Protein AF-B3NNE2-F1 (afdb_monomer_lite)

Radius of gyration: 39.73 Å; chains: 1; bounding box: 98×57×122 Å

Organism: Drosophila erecta (NCBI:txid7220)

Sequence (190 aa):
MDWLWEKTLDFWCSFFGDHEHNGSAKDSAPSLTTSPIPQPIKSKSRVRFSRSTVRKLQLNELEQLGSTNAFFNFLLAQRIRQVGLLGLNYLDVLRSHRLISGKRIWDSMDESERSPYLKLAESIRQRDMEAFQDKRKLDEIGYQMYTCQKRAQIAEHSERTALRDWETQLRRDLKSKSLGERSPKPSKIS

Structure (mmCIF, N/CA/C/O backbone):
data_AF-B3NNE2-F1
#
_entry.id   AF-B3NNE2-F1
#
loop_
_atom_site.group_PDB
_atom_site.id
_atom_site.type_symbol
_atom_site.label_atom_id
_atom_site.label_alt_id
_atom_site.label_comp_id
_atom_site.label_asym_id
_atom_site.label_entity_id
_atom_site.label_seq_id
_atom_site.pdbx_PDB_ins_code
_atom_site.Cartn_x
_atom_site.Cartn_y
_atom_site.Cartn_z
_atom_site.occupancy
_atom_site.B_iso_or_equiv
_atom_site.auth_seq_id
_atom_site.auth_comp_id
_atom_site.auth_asym_id
_atom_site.auth_atom_id
_atom_site.pdbx_PDB_model_num
ATOM 1 N N . MET A 1 1 ? 21.417 -3.513 -15.752 1.00 49.50 1 MET A N 1
ATOM 2 C CA . MET A 1 1 ? 21.054 -3.298 -14.330 1.00 49.50 1 MET A CA 1
ATOM 3 C C . MET A 1 1 ? 20.044 -4.379 -13.915 1.00 49.50 1 MET A C 1
ATOM 5 O O . MET A 1 1 ? 19.040 -4.083 -13.286 1.00 49.50 1 MET A O 1
ATOM 9 N N . ASP A 1 2 ? 20.314 -5.652 -14.251 1.00 55.34 2 ASP A N 1
ATOM 10 C CA . ASP A 1 2 ? 19.255 -6.681 -14.361 1.00 55.34 2 ASP A CA 1
ATOM 11 C C . ASP A 1 2 ? 19.550 -7.973 -13.577 1.00 55.34 2 ASP A C 1
ATOM 13 O O . ASP A 1 2 ? 18.648 -8.743 -13.264 1.00 55.34 2 ASP A O 1
ATOM 17 N N . TRP A 1 3 ? 20.802 -8.173 -13.156 1.00 52.28 3 TRP A N 1
ATOM 18 C CA . TRP A 1 3 ? 21.249 -9.406 -12.498 1.00 52.28 3 TRP A CA 1
ATOM 19 C C . TRP A 1 3 ? 20.632 -9.628 -11.107 1.00 52.28 3 TRP A C 1
ATOM 21 O O . TRP A 1 3 ? 20.330 -10.755 -10.719 1.00 52.28 3 TRP A O 1
ATOM 31 N N . LEU A 1 4 ? 20.402 -8.546 -10.355 1.00 55.16 4 LEU A N 1
ATOM 32 C CA . LEU A 1 4 ? 19.823 -8.625 -9.011 1.00 55.16 4 LEU A CA 1
ATOM 33 C C . LEU A 1 4 ? 18.330 -8.985 -9.055 1.00 55.16 4 LEU A C 1
ATOM 35 O O . LEU A 1 4 ? 17.829 -9.671 -8.166 1.00 55.16 4 LEU A O 1
ATOM 39 N N . TRP A 1 5 ? 17.626 -8.564 -10.108 1.00 57.16 5 TRP A N 1
ATOM 40 C CA . TRP A 1 5 ? 16.208 -8.862 -10.292 1.00 57.16 5 TRP A CA 1
ATOM 41 C C . TRP A 1 5 ? 15.984 -10.300 -10.761 1.00 57.16 5 TRP A C 1
ATOM 43 O O . TRP A 1 5 ? 15.112 -10.971 -10.211 1.00 57.16 5 TRP A O 1
ATOM 53 N N . GLU A 1 6 ? 16.810 -10.804 -11.684 1.00 51.47 6 GLU A N 1
ATOM 54 C CA . GLU A 1 6 ? 16.775 -12.214 -12.106 1.00 51.47 6 GLU A CA 1
ATOM 55 C C . GLU A 1 6 ? 17.039 -13.165 -10.935 1.00 51.47 6 GLU A C 1
ATOM 57 O O . GLU A 1 6 ? 16.271 -14.097 -10.715 1.00 51.47 6 GLU A O 1
ATOM 62 N N . LYS A 1 7 ? 18.052 -12.881 -10.105 1.00 57.59 7 LYS A N 1
ATOM 63 C CA . LYS A 1 7 ? 18.365 -13.713 -8.931 1.00 57.59 7 LYS A CA 1
ATOM 64 C C . LYS A 1 7 ? 17.264 -13.713 -7.878 1.00 57.59 7 LYS A C 1
ATOM 66 O O . LYS A 1 7 ? 17.032 -14.733 -7.233 1.00 57.59 7 LYS A O 1
ATOM 71 N N . THR A 1 8 ? 16.584 -12.582 -7.714 1.00 59.50 8 THR A N 1
ATOM 72 C CA . THR A 1 8 ? 15.471 -12.474 -6.768 1.00 59.50 8 THR A CA 1
ATOM 73 C C . THR A 1 8 ? 14.259 -13.265 -7.266 1.00 59.50 8 THR A C 1
ATOM 75 O O . THR A 1 8 ? 13.625 -13.962 -6.480 1.00 59.50 8 THR A O 1
ATOM 78 N N . LEU A 1 9 ? 13.962 -13.219 -8.569 1.00 60.06 9 LEU A N 1
ATOM 79 C CA . LEU A 1 9 ? 12.883 -14.001 -9.184 1.00 60.06 9 LEU A CA 1
ATOM 80 C C . LEU A 1 9 ? 13.158 -15.510 -9.150 1.00 60.06 9 LEU A C 1
ATOM 82 O O . LEU A 1 9 ? 12.278 -16.262 -8.736 1.00 60.06 9 LEU A O 1
ATOM 86 N N . ASP A 1 10 ? 14.378 -15.941 -9.485 1.00 49.12 10 ASP A N 1
ATOM 87 C CA . ASP A 1 10 ? 14.790 -17.352 -9.420 1.00 49.12 10 ASP A CA 1
ATOM 88 C C . ASP A 1 10 ? 14.638 -17.938 -8.009 1.00 49.12 10 ASP A C 1
ATOM 90 O O . ASP A 1 10 ? 14.196 -19.080 -7.840 1.00 49.12 10 ASP A O 1
ATOM 94 N N . PHE A 1 11 ? 14.957 -17.143 -6.980 1.00 60.47 11 PHE A N 1
ATOM 95 C CA . PHE A 1 11 ? 14.794 -17.541 -5.583 1.00 60.47 11 PHE A CA 1
ATOM 96 C C . PHE A 1 11 ? 13.319 -17.790 -5.226 1.00 60.47 11 PHE A C 1
ATOM 98 O O . PHE A 1 11 ? 12.988 -18.824 -4.646 1.00 60.47 11 PHE A O 1
ATOM 105 N N . TRP A 1 12 ? 12.414 -16.889 -5.621 1.00 54.62 12 TRP A N 1
ATOM 106 C CA . TRP A 1 12 ? 10.982 -17.035 -5.339 1.00 54.62 12 TRP A CA 1
ATOM 107 C C . TRP A 1 12 ? 10.318 -18.149 -6.157 1.00 54.62 12 TRP A C 1
ATOM 109 O O . TRP A 1 12 ? 9.435 -18.834 -5.643 1.00 54.62 12 TRP A O 1
ATOM 119 N N . CYS A 1 13 ? 10.755 -18.375 -7.398 1.00 56.03 13 CYS A N 1
ATOM 120 C CA . CYS A 1 13 ? 10.262 -19.479 -8.222 1.00 56.03 13 CYS A CA 1
ATOM 121 C C . CYS A 1 13 ? 10.685 -20.848 -7.671 1.00 56.03 13 CYS A C 1
ATOM 123 O O . CYS A 1 13 ? 9.872 -21.768 -7.662 1.00 56.03 13 CYS A O 1
ATOM 125 N N . SER A 1 14 ? 11.909 -20.966 -7.146 1.00 53.69 14 SER A N 1
ATOM 126 C CA . SER A 1 14 ? 12.402 -22.212 -6.540 1.00 53.69 14 SER A CA 1
ATOM 127 C C . SER A 1 14 ? 11.724 -22.511 -5.198 1.00 53.69 14 SER A C 1
ATOM 129 O O . SER A 1 14 ? 11.396 -23.655 -4.911 1.00 53.69 14 SER A O 1
ATOM 131 N N . PHE A 1 15 ? 11.446 -21.483 -4.388 1.00 49.59 15 PHE A N 1
ATOM 132 C CA . PHE A 1 15 ? 10.825 -21.653 -3.068 1.00 49.59 15 PHE A CA 1
ATOM 133 C C . PHE A 1 15 ? 9.363 -22.142 -3.129 1.00 49.59 15 PHE A C 1
ATOM 135 O O . PHE A 1 15 ? 8.893 -22.794 -2.201 1.00 49.59 15 PHE A O 1
ATOM 142 N N . PHE A 1 16 ? 8.642 -21.850 -4.218 1.00 56.03 16 PHE A N 1
ATOM 143 C CA . PHE A 1 16 ? 7.234 -22.236 -4.397 1.00 56.03 16 PHE A CA 1
ATOM 144 C C . PHE A 1 16 ? 7.001 -23.318 -5.470 1.00 56.03 16 PHE A C 1
ATOM 146 O O . PHE A 1 16 ? 5.860 -23.735 -5.660 1.00 56.03 16 PHE A O 1
ATOM 153 N N . GLY A 1 17 ? 8.048 -23.764 -6.174 1.00 45.66 17 GLY A N 1
ATOM 154 C CA . GLY A 1 17 ? 7.948 -24.678 -7.319 1.00 45.66 17 GLY A CA 1
ATOM 155 C C . GLY A 1 17 ? 7.849 -26.173 -6.986 1.00 45.66 17 GLY A C 1
ATOM 156 O O . GLY A 1 17 ? 7.433 -26.943 -7.843 1.00 45.66 17 GLY A O 1
ATOM 157 N N . ASP A 1 18 ? 8.160 -26.594 -5.757 1.00 46.56 18 ASP A N 1
ATOM 158 C CA . ASP A 1 18 ? 8.325 -28.021 -5.412 1.00 46.56 18 ASP A CA 1
ATOM 159 C C . ASP A 1 18 ? 7.052 -28.738 -4.913 1.00 46.56 18 ASP A C 1
ATOM 161 O O . ASP A 1 18 ? 7.119 -29.796 -4.287 1.00 46.56 18 ASP A O 1
ATOM 165 N N . HIS A 1 19 ? 5.860 -28.218 -5.221 1.00 43.88 19 HIS A N 1
ATOM 166 C CA . HIS A 1 19 ? 4.595 -28.890 -4.893 1.00 43.88 19 HIS A CA 1
ATOM 167 C C . HIS A 1 19 ? 3.773 -29.293 -6.125 1.00 43.88 19 HIS A C 1
ATOM 169 O O . HIS A 1 19 ? 2.559 -29.106 -6.179 1.00 43.88 19 HIS A O 1
ATOM 175 N N . GLU A 1 20 ? 4.415 -29.938 -7.100 1.00 43.00 20 GLU A N 1
ATOM 176 C CA . GLU A 1 20 ? 3.702 -30.794 -8.055 1.00 43.00 20 GLU A CA 1
ATOM 177 C C . GLU A 1 20 ? 3.601 -32.225 -7.511 1.00 43.00 20 GLU A C 1
ATOM 179 O O . GLU A 1 20 ? 4.418 -33.101 -7.798 1.00 43.00 20 GLU A O 1
ATOM 184 N N . HIS A 1 21 ? 2.563 -32.482 -6.708 1.00 35.75 21 HIS A N 1
ATOM 185 C CA . HIS A 1 21 ? 2.176 -33.851 -6.386 1.00 35.75 21 HIS A CA 1
ATOM 186 C C . HIS A 1 21 ? 1.387 -34.438 -7.565 1.00 35.75 21 HIS A C 1
ATOM 188 O O . HIS A 1 21 ? 0.175 -34.268 -7.697 1.00 35.75 21 HIS A O 1
ATOM 194 N N . ASN A 1 22 ? 2.117 -35.130 -8.437 1.00 38.47 22 ASN A N 1
ATOM 195 C CA . ASN A 1 22 ? 1.576 -36.059 -9.419 1.00 38.47 22 ASN A CA 1
ATOM 196 C C . ASN A 1 22 ? 0.773 -37.174 -8.724 1.00 38.47 22 ASN A C 1
ATOM 198 O O . ASN A 1 22 ? 1.300 -37.881 -7.866 1.00 38.47 22 ASN A O 1
ATOM 202 N N . GLY A 1 23 ? -0.484 -37.355 -9.137 1.00 31.08 23 GLY A N 1
ATOM 203 C CA . GLY A 1 23 ? -1.397 -38.381 -8.628 1.00 31.08 23 GLY A CA 1
ATOM 204 C C . GLY A 1 23 ? -2.604 -38.577 -9.548 1.00 31.08 23 GLY A C 1
ATOM 205 O O . GLY A 1 23 ? -3.689 -38.076 -9.290 1.00 31.08 23 GLY A O 1
ATOM 206 N N . SER A 1 24 ? -2.353 -39.275 -10.653 1.00 35.06 24 SER A N 1
ATOM 207 C CA . SER A 1 24 ? -3.248 -39.656 -11.752 1.00 35.06 24 SER A CA 1
ATOM 208 C C . SER A 1 24 ? -4.615 -40.257 -11.361 1.00 35.06 24 SER A C 1
ATOM 210 O O . SER A 1 24 ? -4.729 -41.070 -10.451 1.00 35.06 24 SER A O 1
ATOM 212 N N . ALA A 1 25 ? -5.608 -39.909 -12.188 1.00 43.69 25 ALA A N 1
ATOM 213 C CA . ALA A 1 25 ? -6.977 -40.410 -12.354 1.00 43.69 25 ALA A CA 1
ATOM 214 C C . ALA A 1 25 ? -7.252 -41.908 -12.095 1.00 43.69 25 ALA A C 1
ATOM 216 O O . ALA A 1 25 ? -6.461 -42.761 -12.502 1.00 43.69 25 ALA A O 1
ATOM 217 N N . LYS A 1 26 ? -8.472 -42.209 -11.602 1.00 32.41 26 LYS A N 1
ATOM 218 C CA . LYS A 1 26 ? -9.431 -43.128 -12.259 1.00 32.41 26 LYS A CA 1
ATOM 219 C C . LYS A 1 26 ? -10.831 -43.119 -11.623 1.00 32.41 26 LYS A C 1
ATOM 221 O O . LYS A 1 26 ? -10.984 -43.034 -10.410 1.00 32.41 26 LYS A O 1
ATOM 226 N N . ASP A 1 27 ? -11.818 -43.211 -12.509 1.00 40.44 27 ASP A N 1
ATOM 227 C CA . ASP A 1 27 ? -13.266 -43.275 -12.313 1.00 40.44 27 ASP A CA 1
ATOM 228 C C . ASP A 1 27 ? -13.750 -44.311 -11.293 1.00 40.44 27 ASP A C 1
ATOM 230 O O . ASP A 1 27 ? -13.220 -45.420 -11.245 1.00 40.44 27 ASP A O 1
ATOM 234 N N . SER A 1 28 ? -14.837 -43.986 -10.577 1.00 37.00 28 SER A N 1
ATOM 235 C CA . SER A 1 28 ? -15.932 -44.906 -10.206 1.00 37.00 28 SER A CA 1
ATOM 236 C C . SER A 1 28 ? -17.052 -44.134 -9.497 1.00 37.00 28 SER A C 1
ATOM 238 O O . SER A 1 28 ? -16.976 -43.853 -8.303 1.00 37.00 28 SER A O 1
ATOM 240 N N . ALA A 1 29 ? -18.110 -43.792 -10.230 1.00 46.84 29 ALA A N 1
ATOM 241 C CA . ALA A 1 29 ? -19.399 -43.458 -9.628 1.00 46.84 29 ALA A CA 1
ATOM 242 C C . ALA A 1 29 ? -20.111 -44.748 -9.188 1.00 46.84 29 ALA A C 1
ATOM 244 O O . ALA A 1 29 ? -20.039 -45.752 -9.901 1.00 46.84 29 ALA A O 1
ATOM 245 N N . PRO A 1 30 ? -20.893 -44.703 -8.096 1.00 37.50 30 PRO A N 1
ATOM 246 C CA . PRO A 1 30 ? -22.179 -45.378 -8.158 1.00 37.50 30 PRO A CA 1
ATOM 247 C C . PRO A 1 30 ? -23.369 -44.513 -7.720 1.00 37.50 30 PRO A C 1
ATOM 249 O O . PRO A 1 30 ? -23.290 -43.610 -6.893 1.00 37.50 30 PRO A O 1
ATOM 252 N N . SER A 1 31 ? -24.470 -44.871 -8.374 1.00 31.11 31 SER A N 1
ATOM 253 C CA . SER A 1 31 ? -25.868 -44.453 -8.315 1.00 31.11 31 SER A CA 1
ATOM 254 C C . SER A 1 31 ? -26.458 -43.946 -6.988 1.00 31.11 31 SER A C 1
ATOM 256 O O . SER A 1 31 ? -26.323 -44.557 -5.934 1.00 31.11 31 SER A O 1
ATOM 258 N N . LEU A 1 32 ? -27.264 -42.892 -7.165 1.00 41.25 32 LEU A N 1
ATOM 259 C CA . LEU A 1 32 ? -28.480 -42.460 -6.459 1.00 41.25 32 LEU A CA 1
ATOM 260 C C . LEU A 1 32 ? -29.136 -43.461 -5.483 1.00 41.25 32 LEU A C 1
ATOM 262 O O . LEU A 1 32 ? -29.658 -44.492 -5.906 1.00 41.25 32 LEU A O 1
ATOM 266 N N . THR A 1 33 ? -29.286 -43.027 -4.224 1.00 31.67 33 THR A N 1
ATOM 267 C CA . THR A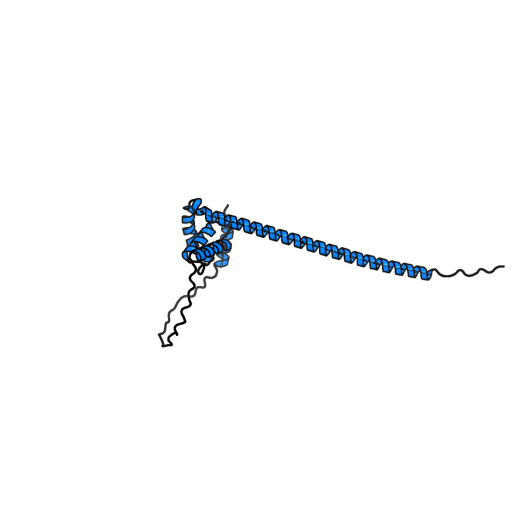 1 33 ? -30.335 -43.482 -3.289 1.00 31.67 33 THR A CA 1
ATOM 268 C C . THR A 1 33 ? -30.843 -42.313 -2.426 1.00 31.67 33 THR A C 1
ATOM 270 O O . THR A 1 33 ? -30.156 -41.816 -1.544 1.00 31.67 33 THR A O 1
ATOM 273 N N . THR A 1 34 ? -32.040 -41.850 -2.785 1.00 37.91 34 THR A N 1
ATOM 274 C CA . THR A 1 34 ? -33.203 -41.402 -1.989 1.00 37.91 34 THR A CA 1
ATOM 275 C C . THR A 1 34 ? -33.042 -40.694 -0.617 1.00 37.91 34 THR A C 1
ATOM 277 O O . THR A 1 34 ? -32.809 -41.346 0.392 1.00 37.91 34 THR A O 1
ATOM 280 N N . SER A 1 35 ? -33.440 -39.402 -0.602 1.00 39.59 35 SER A N 1
ATOM 281 C CA . SER A 1 35 ? -34.001 -38.556 0.496 1.00 39.59 35 SER A CA 1
ATOM 282 C C . SER A 1 35 ? -33.129 -38.177 1.716 1.00 39.59 35 SER A C 1
ATOM 284 O O . SER A 1 35 ? -32.281 -38.961 2.116 1.00 39.59 35 SER A O 1
ATOM 286 N N . PRO A 1 36 ? -33.344 -37.004 2.371 1.00 44.94 36 PRO A N 1
ATOM 287 C CA . PRO A 1 36 ? -34.570 -36.201 2.413 1.00 44.94 36 PRO A CA 1
ATOM 288 C C . PRO A 1 36 ? -34.468 -34.811 1.768 1.00 44.94 36 PRO A C 1
ATOM 290 O O . PRO A 1 36 ? -33.406 -34.204 1.654 1.00 44.94 36 PRO A O 1
ATOM 293 N N . ILE A 1 37 ? -35.636 -34.304 1.373 1.00 48.94 37 ILE A N 1
ATOM 294 C CA . ILE A 1 37 ? -35.888 -32.940 0.899 1.00 48.94 37 ILE A CA 1
ATOM 295 C C . ILE A 1 37 ? -35.256 -31.927 1.874 1.00 48.94 37 ILE A C 1
ATOM 297 O O . ILE A 1 37 ? -35.640 -31.907 3.048 1.00 48.94 37 ILE A O 1
ATOM 301 N N . PRO A 1 38 ? -34.324 -31.065 1.422 1.00 45.91 38 PRO A N 1
ATOM 302 C CA . PRO A 1 38 ? -33.819 -29.978 2.244 1.00 45.91 38 PRO A CA 1
ATOM 303 C C . PRO A 1 38 ? -34.982 -29.042 2.564 1.00 45.91 38 PRO A C 1
ATOM 305 O O . PRO A 1 38 ? -35.621 -28.504 1.657 1.00 45.91 38 PRO A O 1
ATOM 308 N N . GLN A 1 39 ? -35.268 -28.843 3.851 1.00 50.62 39 GLN A N 1
ATOM 309 C CA . GLN A 1 39 ? -36.176 -27.781 4.275 1.00 50.62 39 GLN A CA 1
ATOM 310 C C . GLN A 1 39 ? -35.737 -26.455 3.632 1.00 50.62 39 GLN A C 1
ATOM 312 O O . GLN A 1 39 ? -34.529 -26.222 3.513 1.00 50.62 39 GLN A O 1
ATOM 317 N N . PRO A 1 40 ? -36.667 -25.569 3.227 1.00 46.88 40 PRO A N 1
ATOM 318 C CA . PRO A 1 40 ? -36.305 -24.263 2.705 1.00 46.88 40 PRO A CA 1
ATOM 319 C C . PRO A 1 40 ? -35.597 -23.489 3.816 1.00 46.88 40 PRO A C 1
ATOM 321 O O . PRO A 1 40 ? -36.219 -22.925 4.716 1.00 46.88 40 PRO A O 1
ATOM 324 N N . ILE A 1 41 ? -34.266 -23.492 3.771 1.00 53.16 41 ILE A N 1
ATOM 325 C CA . ILE A 1 41 ? -33.434 -22.627 4.593 1.00 53.16 41 ILE A CA 1
ATOM 326 C C . ILE A 1 41 ? -33.912 -21.215 4.269 1.00 53.16 41 ILE A C 1
ATOM 328 O O . ILE A 1 41 ? -33.757 -20.764 3.132 1.00 53.16 41 ILE A O 1
ATOM 332 N N . LYS A 1 42 ? -34.548 -20.559 5.252 1.00 54.44 42 LYS A N 1
ATOM 333 C CA . LYS A 1 42 ? -34.992 -19.159 5.193 1.00 54.44 42 LYS A CA 1
ATOM 334 C C . LYS A 1 42 ? -33.970 -18.374 4.385 1.00 54.44 42 LYS A C 1
ATOM 336 O O . LYS A 1 42 ? -32.794 -18.370 4.759 1.00 54.44 42 LYS A O 1
ATOM 341 N N . SER A 1 43 ? -34.394 -17.790 3.260 1.00 50.94 43 SER A N 1
ATOM 342 C CA . SER A 1 43 ? -33.476 -17.131 2.335 1.00 50.94 43 SER A CA 1
ATOM 343 C C . SER A 1 43 ? -32.612 -16.172 3.141 1.00 50.94 43 SER A C 1
ATOM 345 O O . SER A 1 43 ? -33.141 -15.234 3.745 1.00 50.94 43 SER A O 1
ATOM 347 N N . LYS A 1 44 ? -31.302 -16.430 3.217 1.00 60.75 44 LYS A N 1
ATOM 348 C CA . LYS A 1 44 ? -30.373 -15.488 3.835 1.00 60.75 44 LYS A CA 1
ATOM 349 C C . LYS A 1 44 ? -30.590 -14.173 3.101 1.00 60.75 44 LYS A C 1
ATOM 351 O O . LYS A 1 44 ? -30.331 -14.107 1.900 1.00 60.75 44 LYS A O 1
ATOM 356 N N . SER A 1 45 ? -31.139 -13.179 3.798 1.00 57.88 45 SER A N 1
ATOM 357 C CA . SER A 1 45 ? -31.272 -11.819 3.286 1.00 57.88 45 SER A CA 1
ATOM 358 C C . SER A 1 45 ? -29.883 -11.398 2.830 1.00 57.88 45 SER A C 1
ATOM 360 O O . SER A 1 45 ? -28.982 -11.176 3.643 1.00 57.88 45 SER A O 1
ATOM 362 N N . ARG A 1 46 ? -29.655 -11.434 1.516 1.00 66.00 46 ARG A N 1
ATOM 363 C CA . ARG A 1 46 ? -28.353 -11.112 0.952 1.00 66.00 46 ARG A CA 1
ATOM 364 C C . ARG A 1 46 ? -28.255 -9.601 0.987 1.00 66.00 46 ARG A C 1
ATOM 366 O O . ARG A 1 46 ? -28.753 -8.925 0.090 1.00 66.00 46 ARG A O 1
ATOM 373 N N . VAL A 1 47 ? -27.639 -9.091 2.049 1.00 70.88 47 VAL A N 1
ATOM 374 C CA . VAL A 1 47 ? -27.335 -7.670 2.197 1.00 70.88 47 VAL A CA 1
ATOM 375 C C . VAL A 1 47 ? -26.531 -7.244 0.973 1.00 70.88 47 VAL A C 1
ATOM 377 O O .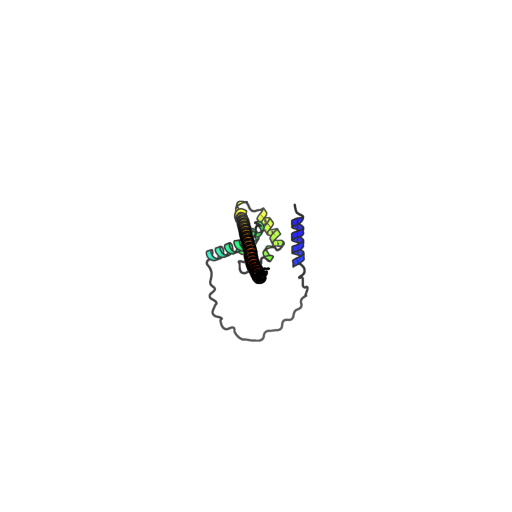 VAL A 1 47 ? -25.410 -7.701 0.744 1.00 70.88 47 VAL A O 1
ATOM 380 N N . ARG A 1 48 ? -27.146 -6.415 0.131 1.00 77.25 48 ARG A N 1
ATOM 381 C CA . ARG A 1 48 ? -26.527 -5.903 -1.086 1.00 77.25 48 ARG A CA 1
ATOM 382 C C . ARG A 1 48 ? -26.022 -4.504 -0.791 1.00 77.25 48 ARG A C 1
ATOM 384 O O . ARG A 1 48 ? -26.808 -3.573 -0.647 1.00 77.25 48 ARG A O 1
ATOM 391 N N . PHE A 1 49 ? -24.707 -4.361 -0.702 1.00 80.88 49 PHE A N 1
ATOM 392 C CA . PHE A 1 49 ? -24.097 -3.048 -0.556 1.00 80.88 49 PHE A CA 1
ATOM 393 C C . PHE A 1 49 ? -24.322 -2.199 -1.806 1.00 80.88 49 PHE A C 1
ATOM 395 O O . PHE A 1 49 ? -24.377 -2.703 -2.934 1.00 80.88 49 PHE A O 1
ATOM 402 N N . SER A 1 50 ? -24.433 -0.889 -1.596 1.00 85.56 50 SER A N 1
ATOM 403 C CA . SER A 1 50 ? -24.494 0.068 -2.694 1.00 85.56 50 SER A CA 1
ATOM 404 C C . SER A 1 50 ? -23.208 0.006 -3.532 1.00 85.56 50 SER A C 1
ATOM 406 O O . SER A 1 50 ? -22.129 -0.326 -3.030 1.00 85.56 50 SER A O 1
ATOM 408 N N . ARG A 1 51 ? -23.294 0.361 -4.820 1.00 82.31 51 ARG A N 1
ATOM 409 C CA . ARG A 1 51 ? -22.118 0.381 -5.710 1.00 82.31 51 ARG A CA 1
ATOM 410 C C . ARG A 1 51 ? -21.016 1.318 -5.204 1.00 82.31 51 ARG A C 1
ATOM 412 O O . ARG A 1 51 ? -19.842 1.011 -5.381 1.00 82.31 51 ARG A O 1
ATOM 419 N N . SER A 1 52 ? -21.377 2.438 -4.578 1.00 84.12 52 SER A N 1
ATOM 420 C CA . SER A 1 52 ? -20.410 3.379 -4.005 1.00 84.12 52 SER A CA 1
ATOM 421 C C . SER A 1 52 ? -19.705 2.786 -2.785 1.00 84.12 52 SER A C 1
ATOM 423 O O . SER A 1 52 ? -18.489 2.916 -2.679 1.00 84.12 52 SER A O 1
ATOM 425 N N . THR A 1 53 ? -20.423 2.066 -1.916 1.00 84.06 53 THR A N 1
ATOM 426 C CA . THR A 1 53 ? -19.827 1.334 -0.786 1.00 84.06 53 THR A CA 1
ATOM 427 C C . THR A 1 53 ? -18.842 0.273 -1.272 1.00 84.06 53 THR A C 1
ATOM 429 O O . THR A 1 53 ? -17.724 0.211 -0.774 1.00 84.06 53 THR A O 1
ATOM 432 N N . VAL A 1 54 ? -19.211 -0.514 -2.289 1.00 83.69 54 VAL A N 1
ATOM 433 C CA . VAL A 1 54 ? -18.314 -1.531 -2.866 1.00 83.69 54 VAL A CA 1
ATOM 434 C C . VAL A 1 54 ? -17.058 -0.890 -3.457 1.00 83.69 54 VAL A C 1
ATOM 436 O O . VAL A 1 54 ? -15.962 -1.382 -3.218 1.00 83.69 54 VAL A O 1
ATOM 439 N N . ARG A 1 55 ? -17.188 0.235 -4.172 1.00 81.94 55 ARG A N 1
ATOM 440 C CA . ARG A 1 55 ? -16.027 0.967 -4.706 1.00 81.94 55 ARG A CA 1
ATOM 441 C C . ARG A 1 55 ? -15.109 1.495 -3.607 1.00 81.94 55 ARG A C 1
ATOM 443 O O . ARG A 1 55 ? -13.900 1.375 -3.744 1.00 81.94 55 ARG A O 1
ATOM 450 N N . LYS A 1 56 ? -15.664 2.041 -2.520 1.00 84.81 56 LYS A N 1
ATOM 451 C CA . LYS A 1 56 ? -14.867 2.481 -1.363 1.00 84.81 56 LYS A CA 1
ATOM 452 C C . LYS A 1 56 ? -14.097 1.318 -0.740 1.00 84.81 56 LYS A C 1
ATOM 454 O O . LYS A 1 56 ? -12.910 1.451 -0.491 1.00 84.81 56 LYS A O 1
ATOM 459 N N . LEU A 1 57 ? -14.748 0.167 -0.562 1.00 85.00 57 LEU A N 1
ATOM 460 C CA . LEU A 1 57 ? -14.085 -1.038 -0.054 1.00 85.00 57 LEU A CA 1
ATOM 461 C C . LEU A 1 57 ? -12.963 -1.509 -0.988 1.00 85.00 57 LEU A C 1
ATOM 463 O O . LEU A 1 57 ? -11.887 -1.850 -0.521 1.00 85.00 57 LEU A O 1
ATOM 467 N N . GLN A 1 58 ? -13.190 -1.480 -2.304 1.00 83.94 58 GLN A N 1
ATOM 468 C CA . GLN A 1 58 ? -12.168 -1.841 -3.290 1.00 83.94 58 GLN A CA 1
ATOM 469 C C . GLN A 1 58 ? -10.966 -0.894 -3.281 1.00 83.94 58 GLN A C 1
ATOM 471 O O . GLN A 1 58 ? -9.845 -1.357 -3.451 1.00 83.94 58 GLN A O 1
ATOM 476 N N . LEU A 1 59 ? -11.192 0.410 -3.098 1.00 85.00 59 LEU A N 1
ATOM 477 C CA . LEU A 1 59 ? -10.116 1.397 -2.989 1.00 85.00 59 LEU A CA 1
ATOM 478 C C . LEU A 1 59 ? -9.313 1.206 -1.702 1.00 85.00 59 LEU A C 1
ATOM 480 O O . LEU A 1 59 ? -8.092 1.148 -1.770 1.00 85.00 59 LEU A O 1
ATOM 484 N N . ASN A 1 60 ? -9.988 1.018 -0.566 1.00 86.00 60 ASN A N 1
ATOM 485 C CA . ASN A 1 60 ? -9.317 0.761 0.708 1.00 86.00 60 ASN A CA 1
ATOM 486 C C . ASN A 1 60 ? -8.455 -0.507 0.651 1.00 86.00 60 ASN A C 1
ATOM 488 O O . ASN A 1 60 ? -7.321 -0.500 1.116 1.00 86.00 60 ASN A O 1
ATOM 492 N N . GLU A 1 61 ? -8.967 -1.585 0.057 1.00 84.50 61 GLU A N 1
ATOM 493 C CA . GLU A 1 61 ? -8.194 -2.819 -0.130 1.00 84.50 61 GLU A CA 1
ATOM 494 C C . GLU A 1 61 ? -6.997 -2.615 -1.059 1.00 84.50 61 GLU A C 1
ATOM 496 O O . GLU A 1 61 ? -5.902 -3.099 -0.787 1.00 84.50 61 GLU A O 1
ATOM 501 N N . LEU A 1 62 ? -7.164 -1.841 -2.133 1.00 85.44 62 LEU A N 1
ATOM 502 C CA . LEU A 1 62 ? -6.059 -1.507 -3.026 1.00 85.44 62 LEU A CA 1
ATOM 503 C C . LEU A 1 62 ? -4.965 -0.690 -2.312 1.00 85.44 62 LEU A C 1
ATOM 505 O O . LEU A 1 62 ? -3.787 -0.875 -2.599 1.00 85.44 62 LEU A O 1
ATOM 509 N N . GLU A 1 63 ? -5.330 0.182 -1.370 1.00 86.31 63 GLU A N 1
ATOM 510 C CA . GLU A 1 63 ? -4.378 0.949 -0.553 1.00 86.31 63 GLU A CA 1
ATOM 511 C C . GLU A 1 63 ? -3.646 0.113 0.504 1.00 86.31 63 GLU A C 1
ATOM 513 O O . GLU A 1 63 ? -2.531 0.476 0.894 1.00 86.31 63 GLU A O 1
ATOM 518 N N . GLN A 1 64 ? -4.263 -0.975 0.972 1.00 85.25 64 GLN A N 1
ATOM 519 C CA . GLN A 1 64 ? -3.680 -1.894 1.954 1.00 85.25 64 GLN A CA 1
ATOM 520 C C . GLN A 1 64 ? -2.792 -2.957 1.304 1.00 85.25 64 GLN A C 1
ATOM 522 O O . GLN A 1 64 ? -1.713 -3.242 1.813 1.00 85.25 64 GLN A O 1
ATOM 527 N N . LEU A 1 65 ? -3.240 -3.534 0.188 1.00 85.69 65 LEU A N 1
ATOM 528 C CA . LEU A 1 65 ? -2.552 -4.614 -0.532 1.00 85.69 65 LEU A CA 1
ATOM 529 C C . LEU A 1 65 ? -1.629 -4.114 -1.645 1.00 85.69 65 LEU A C 1
ATOM 531 O O . LEU A 1 65 ? -0.923 -4.906 -2.273 1.00 85.69 65 LEU A O 1
ATOM 535 N N . GLY A 1 66 ? -1.689 -2.819 -1.949 1.00 85.69 66 GLY A N 1
ATOM 536 C CA . GLY A 1 66 ? -0.837 -2.195 -2.942 1.00 85.69 66 GLY A CA 1
ATOM 537 C C . GLY A 1 66 ? 0.641 -2.300 -2.576 1.00 85.69 66 GLY A C 1
ATOM 538 O O . GLY A 1 66 ? 1.029 -2.585 -1.446 1.00 85.69 66 GLY A O 1
ATOM 539 N N . SER A 1 67 ? 1.481 -2.019 -3.560 1.00 89.56 67 SER A N 1
ATOM 540 C CA . SER A 1 67 ? 2.929 -2.008 -3.418 1.00 89.56 67 SER A CA 1
ATOM 541 C C . SER A 1 67 ? 3.518 -0.693 -3.917 1.00 89.56 67 SER A C 1
ATOM 543 O O . SER A 1 67 ? 2.866 0.091 -4.611 1.00 89.56 67 SER A O 1
ATOM 545 N N . THR A 1 68 ? 4.804 -0.498 -3.651 1.00 90.69 68 THR A N 1
ATOM 546 C CA . THR A 1 68 ? 5.609 0.572 -4.255 1.00 90.69 68 THR A CA 1
ATOM 547 C C . THR A 1 68 ? 5.824 0.387 -5.765 1.00 90.69 68 THR A C 1
ATOM 549 O O . THR A 1 68 ? 6.366 1.270 -6.425 1.00 90.69 68 THR A O 1
ATOM 552 N N . ASN A 1 69 ? 5.381 -0.733 -6.349 1.00 92.69 69 ASN A N 1
ATOM 553 C CA . ASN A 1 69 ? 5.405 -0.976 -7.785 1.00 92.69 69 ASN A CA 1
ATOM 554 C C . ASN A 1 69 ? 4.047 -0.630 -8.425 1.00 92.69 69 ASN A C 1
ATOM 556 O O . ASN A 1 69 ? 3.036 -1.308 -8.224 1.00 92.69 69 ASN A O 1
ATOM 560 N N . ALA A 1 70 ? 4.039 0.406 -9.265 1.00 92.19 70 ALA A N 1
ATOM 561 C CA . ALA A 1 70 ? 2.833 0.878 -9.942 1.00 92.19 70 ALA A CA 1
ATOM 562 C C . ALA A 1 70 ? 2.243 -0.138 -10.937 1.00 92.19 70 ALA A C 1
ATOM 564 O O . ALA A 1 70 ? 1.021 -0.243 -11.048 1.00 92.19 70 ALA A O 1
ATOM 565 N N . PHE A 1 71 ? 3.080 -0.931 -11.613 1.00 92.31 71 PHE A N 1
ATOM 566 C CA . PHE A 1 71 ? 2.606 -1.978 -12.520 1.00 92.31 71 PHE A CA 1
ATOM 567 C C . PHE A 1 71 ? 1.873 -3.084 -11.753 1.00 92.31 71 PHE A C 1
ATOM 569 O O . PHE A 1 71 ? 0.802 -3.532 -12.165 1.00 92.31 71 PHE A O 1
ATOM 576 N N . PHE A 1 72 ? 2.395 -3.474 -10.589 1.00 91.62 72 PHE A N 1
ATOM 577 C CA . PHE A 1 72 ? 1.704 -4.416 -9.712 1.00 91.62 72 PHE A CA 1
ATOM 578 C C . PHE A 1 72 ? 0.348 -3.862 -9.250 1.00 91.62 72 PHE A C 1
ATOM 580 O O . PHE A 1 72 ? -0.662 -4.562 -9.323 1.00 91.62 72 PHE A O 1
ATOM 587 N N . ASN A 1 73 ? 0.293 -2.585 -8.860 1.00 93.06 73 ASN A N 1
ATOM 588 C CA . ASN A 1 73 ? -0.953 -1.927 -8.454 1.00 93.06 73 ASN A CA 1
ATOM 589 C C . ASN A 1 73 ? -2.001 -1.920 -9.576 1.00 93.06 73 ASN A C 1
ATOM 591 O O . ASN A 1 73 ? -3.194 -2.101 -9.318 1.00 93.06 73 ASN A O 1
ATOM 595 N N . PHE A 1 74 ? -1.567 -1.761 -10.828 1.00 93.31 74 PHE A N 1
ATOM 596 C CA . PHE A 1 74 ? -2.432 -1.902 -11.995 1.00 93.31 74 PHE A CA 1
ATOM 597 C C . PHE A 1 74 ? -3.001 -3.320 -12.131 1.00 93.31 74 PHE A C 1
ATOM 599 O O . PHE A 1 74 ? -4.221 -3.483 -12.247 1.00 93.31 74 PHE A O 1
ATOM 606 N N . LEU A 1 75 ? -2.149 -4.346 -12.059 1.00 91.81 75 LEU A N 1
ATOM 607 C CA . LEU A 1 75 ? -2.578 -5.745 -12.146 1.00 91.81 75 LEU A CA 1
ATOM 608 C C . LEU A 1 75 ? -3.550 -6.113 -11.021 1.00 91.81 75 LEU A C 1
ATOM 610 O O . LEU A 1 75 ? -4.570 -6.769 -11.258 1.00 91.81 75 LEU A O 1
ATOM 614 N N . LEU A 1 76 ? -3.262 -5.649 -9.806 1.00 90.50 76 LEU A N 1
ATOM 615 C CA . LEU A 1 76 ? -4.099 -5.843 -8.632 1.00 90.50 76 LEU A CA 1
ATOM 616 C C . LEU A 1 76 ? -5.476 -5.196 -8.828 1.00 90.50 76 LEU A C 1
ATOM 618 O O . LEU A 1 76 ? -6.505 -5.855 -8.659 1.00 90.50 76 LEU A O 1
ATOM 622 N N . ALA A 1 77 ? -5.519 -3.943 -9.286 1.00 90.44 77 ALA A N 1
ATOM 623 C CA . ALA A 1 77 ? -6.770 -3.252 -9.582 1.00 90.44 77 ALA A CA 1
ATOM 624 C C . ALA A 1 77 ? -7.577 -3.954 -10.685 1.00 90.44 77 ALA A C 1
ATOM 626 O O . ALA A 1 77 ? -8.801 -4.078 -10.584 1.00 90.44 77 ALA A O 1
ATOM 627 N N . GLN A 1 78 ? -6.913 -4.449 -11.732 1.00 88.75 78 GLN A N 1
ATOM 628 C CA . GLN A 1 78 ? -7.569 -5.203 -12.798 1.00 88.75 78 GLN A CA 1
ATOM 629 C C . GLN A 1 78 ? -8.152 -6.521 -12.272 1.00 88.75 78 GLN A C 1
ATOM 631 O O . GLN A 1 78 ? -9.277 -6.882 -12.627 1.00 88.75 78 GLN A O 1
ATOM 636 N N . ARG A 1 79 ? -7.440 -7.213 -11.374 1.00 86.69 79 ARG A N 1
ATOM 637 C CA . ARG A 1 79 ? -7.935 -8.435 -10.731 1.00 86.69 79 ARG A CA 1
ATOM 638 C C . ARG A 1 79 ? -9.157 -8.150 -9.862 1.00 86.69 79 ARG A C 1
ATOM 640 O O . ARG A 1 79 ? -10.170 -8.826 -10.032 1.00 86.69 79 ARG A O 1
ATOM 647 N N . ILE A 1 80 ? -9.111 -7.116 -9.023 1.00 86.81 80 ILE A N 1
ATOM 648 C CA . ILE A 1 80 ? -10.249 -6.694 -8.190 1.00 86.81 80 ILE A CA 1
ATOM 649 C C . ILE A 1 80 ? -11.480 -6.384 -9.057 1.00 86.81 80 ILE A C 1
ATOM 651 O O . ILE A 1 80 ? -12.597 -6.746 -8.690 1.00 86.81 80 ILE A O 1
ATOM 655 N N . ARG A 1 81 ? -11.301 -5.769 -10.235 1.00 84.44 81 ARG A N 1
ATOM 656 C CA . ARG A 1 81 ? -12.402 -5.517 -11.184 1.00 84.44 81 ARG A CA 1
ATOM 657 C C . ARG A 1 81 ? -12.983 -6.802 -11.789 1.00 84.44 81 ARG A C 1
ATOM 659 O O . ARG A 1 81 ? -14.184 -6.848 -12.028 1.00 84.44 81 ARG A O 1
ATOM 666 N N . GLN A 1 82 ? -12.157 -7.819 -12.038 1.00 84.81 82 GLN A N 1
ATOM 667 C CA . GLN A 1 82 ? -12.579 -9.078 -12.667 1.00 84.81 82 GLN A CA 1
ATOM 668 C C . GLN A 1 82 ? -13.276 -10.038 -11.698 1.00 84.81 82 GLN A C 1
ATOM 670 O O . GLN A 1 82 ? -14.306 -10.605 -12.046 1.00 84.81 82 GLN A O 1
ATOM 675 N N . VAL A 1 83 ? -12.703 -10.256 -10.510 1.00 83.12 83 VAL A N 1
ATOM 676 C CA . VAL A 1 83 ? -13.184 -11.279 -9.558 1.00 83.12 83 VAL A CA 1
ATOM 677 C C . VAL A 1 83 ? -13.815 -10.704 -8.292 1.00 83.12 83 VAL A C 1
ATOM 679 O O . VAL A 1 83 ? -14.444 -11.434 -7.530 1.00 83.12 83 VAL A O 1
ATOM 682 N N . GLY A 1 84 ? -13.702 -9.393 -8.070 1.00 79.50 84 GLY A N 1
ATOM 683 C CA . GLY A 1 84 ? -14.105 -8.771 -6.814 1.00 79.50 84 GLY A CA 1
ATOM 684 C C . GLY A 1 84 ? -13.141 -9.087 -5.666 1.00 79.50 84 GLY A C 1
ATOM 685 O O . GLY A 1 84 ?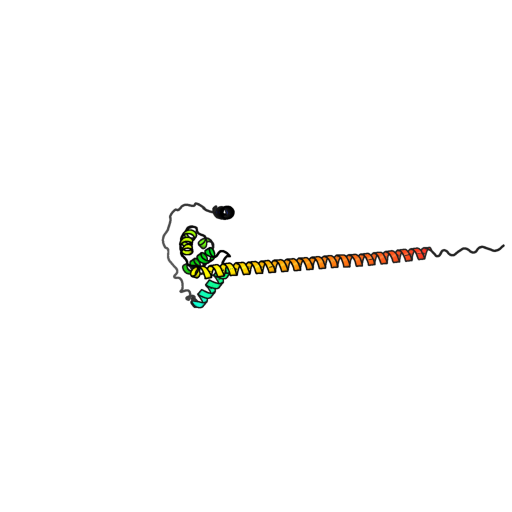 -12.103 -9.715 -5.851 1.00 79.50 84 GLY A O 1
ATOM 686 N N . LEU A 1 85 ? -13.497 -8.632 -4.463 1.00 76.50 85 LEU A N 1
ATOM 687 C CA . LEU A 1 85 ? -12.654 -8.778 -3.269 1.00 76.50 85 LEU A CA 1
ATOM 688 C C . LEU A 1 85 ? -12.674 -10.204 -2.696 1.00 76.50 85 LEU A C 1
ATOM 690 O O . LEU A 1 85 ? -11.638 -10.733 -2.324 1.00 76.50 85 LEU A O 1
ATOM 694 N N . LEU A 1 86 ? -13.838 -10.864 -2.691 1.00 73.81 86 LEU A N 1
ATOM 695 C CA . LEU A 1 86 ? -14.019 -12.203 -2.100 1.00 73.81 86 LEU A CA 1
ATOM 696 C C . LEU A 1 86 ? -13.303 -13.337 -2.860 1.00 73.81 86 LEU A C 1
ATOM 698 O O . LEU A 1 86 ? -13.216 -14.445 -2.345 1.00 73.81 86 LEU A O 1
ATOM 702 N N . GLY A 1 87 ? -12.822 -13.077 -4.078 1.00 70.12 87 GLY A N 1
ATOM 703 C CA . GLY A 1 87 ? -12.067 -14.029 -4.901 1.00 70.12 87 GLY A CA 1
ATOM 704 C C . GLY A 1 87 ? -10.634 -13.579 -5.178 1.00 70.12 87 GLY A C 1
ATOM 705 O O . GLY A 1 87 ? -10.003 -14.077 -6.113 1.00 70.12 87 GLY A O 1
ATOM 706 N N . LEU A 1 88 ? -10.141 -12.587 -4.432 1.00 77.75 88 LEU A N 1
ATOM 707 C CA . LEU A 1 88 ? -8.811 -12.039 -4.628 1.00 77.75 88 LEU A CA 1
ATOM 708 C C . LEU A 1 88 ? -7.767 -12.972 -4.005 1.00 77.75 88 LEU A C 1
ATOM 710 O O . LEU A 1 88 ? -7.625 -13.037 -2.790 1.00 77.75 88 LEU A O 1
ATOM 714 N N . ASN A 1 89 ? -7.015 -13.677 -4.847 1.00 81.62 89 ASN A N 1
ATOM 715 C CA . ASN A 1 89 ? -5.792 -14.357 -4.438 1.00 81.62 89 ASN A CA 1
ATOM 716 C C . ASN A 1 89 ? -4.590 -13.560 -4.955 1.00 81.62 89 ASN A C 1
ATOM 718 O O . ASN A 1 89 ? -4.487 -13.295 -6.155 1.00 81.62 89 ASN A O 1
ATOM 722 N N . TYR A 1 90 ? -3.687 -13.186 -4.052 1.00 75.50 90 TYR A N 1
ATOM 723 C CA . TYR A 1 90 ? -2.490 -12.413 -4.373 1.00 75.50 90 TYR A CA 1
ATOM 724 C C . TYR A 1 90 ? -1.586 -13.133 -5.386 1.00 75.50 90 TYR A C 1
ATOM 726 O O . TYR A 1 90 ? -1.121 -12.525 -6.349 1.00 75.50 90 TYR A O 1
ATOM 734 N N . LEU A 1 91 ? -1.417 -14.451 -5.248 1.00 81.06 91 LEU A N 1
ATOM 735 C CA . LEU A 1 91 ? -0.598 -15.250 -6.167 1.00 81.06 91 LEU A CA 1
ATOM 736 C C . LEU A 1 91 ? -1.191 -15.297 -7.579 1.00 81.06 91 LEU A C 1
ATOM 738 O O . LEU A 1 91 ? -0.458 -15.373 -8.564 1.00 81.06 91 LEU A O 1
ATOM 742 N N . ASP A 1 92 ? -2.515 -15.176 -7.704 1.00 78.75 92 ASP A N 1
ATOM 743 C CA . ASP A 1 92 ? -3.156 -15.118 -9.017 1.00 78.75 92 ASP A CA 1
ATOM 744 C C . ASP A 1 92 ? -2.790 -13.850 -9.789 1.00 78.75 92 ASP A C 1
ATOM 746 O O . ASP A 1 92 ? -2.812 -13.874 -11.019 1.00 78.75 92 ASP A O 1
ATOM 750 N N . VAL A 1 93 ? -2.454 -12.755 -9.096 1.00 80.56 93 VAL A N 1
ATOM 751 C CA . VAL A 1 93 ? -2.008 -11.497 -9.717 1.00 80.56 93 VAL A CA 1
ATOM 752 C C . VAL A 1 93 ? -0.637 -11.674 -10.375 1.00 80.56 93 VAL A C 1
ATOM 754 O O . VAL A 1 93 ? -0.375 -11.077 -11.417 1.00 80.56 93 VAL A O 1
ATOM 757 N N . LEU A 1 94 ? 0.203 -12.548 -9.813 1.00 80.19 94 LEU A N 1
ATOM 758 C CA . LEU A 1 94 ? 1.589 -12.770 -10.231 1.00 80.19 94 LEU A CA 1
ATOM 759 C C . LEU A 1 94 ? 1.766 -13.907 -11.250 1.00 80.19 94 LEU A C 1
ATOM 761 O O . LEU A 1 94 ? 2.891 -14.220 -11.635 1.00 80.19 94 LEU A O 1
ATOM 765 N N . ARG A 1 95 ? 0.683 -14.531 -11.730 1.00 82.94 95 ARG A N 1
ATOM 766 C CA . ARG A 1 95 ? 0.787 -15.589 -12.749 1.00 82.94 95 ARG A CA 1
ATOM 767 C C . ARG A 1 95 ? 1.378 -15.043 -14.056 1.00 82.94 95 ARG A C 1
ATOM 769 O O . ARG A 1 95 ? 0.894 -14.046 -14.593 1.00 82.94 95 ARG A O 1
ATOM 776 N N . SER A 1 96 ? 2.349 -15.760 -14.622 1.00 70.62 96 SER A N 1
ATOM 777 C CA . SER A 1 96 ? 3.142 -15.358 -15.801 1.00 70.62 96 SER A CA 1
ATOM 778 C C . SER A 1 96 ? 2.312 -14.860 -16.993 1.00 70.62 96 SER A C 1
ATOM 780 O O . SER A 1 96 ? 2.589 -13.790 -17.531 1.00 70.62 96 SER A O 1
ATOM 782 N N . HIS A 1 97 ? 1.241 -15.566 -17.371 1.00 79.06 97 HIS A N 1
ATOM 783 C CA . HIS A 1 97 ? 0.366 -15.145 -18.474 1.00 79.06 97 HIS A CA 1
ATOM 784 C C . HIS A 1 97 ? -0.270 -13.763 -18.240 1.00 79.06 97 HIS A C 1
ATOM 786 O O . HIS A 1 97 ? -0.406 -12.988 -19.186 1.00 79.06 97 HIS A O 1
ATOM 792 N N . ARG A 1 98 ? -0.618 -13.429 -16.988 1.00 80.88 98 ARG A N 1
ATOM 793 C CA . ARG A 1 98 ? -1.201 -12.129 -16.623 1.00 80.88 98 ARG A CA 1
ATOM 794 C C . ARG A 1 98 ? -0.167 -11.026 -16.600 1.00 80.88 98 ARG A C 1
ATOM 796 O O . ARG A 1 98 ? -0.485 -9.913 -17.002 1.00 80.88 98 ARG A O 1
ATOM 803 N N . LEU A 1 99 ? 1.052 -11.338 -16.168 1.00 85.81 99 LEU A N 1
ATOM 804 C CA . LEU A 1 99 ? 2.170 -10.404 -16.244 1.00 85.81 99 LEU A CA 1
ATOM 805 C C . LEU A 1 99 ? 2.429 -10.020 -17.701 1.00 85.81 99 LEU A C 1
ATOM 807 O O . LEU A 1 99 ? 2.508 -8.839 -18.014 1.00 85.81 99 LEU A O 1
ATOM 811 N N . ILE A 1 100 ? 2.468 -11.000 -18.608 1.00 84.38 100 ILE A N 1
ATOM 812 C CA . ILE A 1 100 ? 2.708 -10.760 -20.037 1.00 84.38 100 ILE A CA 1
ATOM 813 C C . ILE A 1 100 ? 1.556 -9.962 -20.663 1.00 84.38 100 ILE A C 1
ATOM 815 O O . ILE A 1 100 ? 1.795 -8.945 -21.315 1.00 84.38 100 ILE A O 1
ATOM 819 N N . SER A 1 101 ? 0.303 -10.389 -20.465 1.00 87.12 101 SER A N 1
ATOM 820 C CA . SER A 1 101 ? -0.852 -9.684 -21.039 1.00 87.12 101 SER A CA 1
ATOM 821 C C . SER A 1 101 ? -1.034 -8.294 -20.435 1.00 87.12 101 SER A C 1
ATOM 823 O O . SER A 1 101 ? -1.336 -7.340 -21.144 1.00 87.12 101 SER A O 1
ATOM 825 N N . GLY A 1 102 ? -0.837 -8.176 -19.123 1.00 88.75 102 GLY A N 1
ATOM 826 C CA . GLY A 1 102 ? -0.958 -6.924 -18.397 1.00 88.75 102 GLY A CA 1
ATOM 827 C C . GLY A 1 102 ? 0.149 -5.948 -18.763 1.00 88.75 102 GLY A C 1
ATOM 828 O O . GLY A 1 102 ? -0.137 -4.768 -18.909 1.00 88.75 102 GLY A O 1
ATOM 829 N N . LYS A 1 103 ? 1.376 -6.428 -19.000 1.00 90.88 103 LYS A N 1
ATOM 830 C CA . LYS A 1 103 ? 2.492 -5.589 -19.449 1.00 90.88 103 LYS A CA 1
ATOM 831 C C . LYS A 1 103 ? 2.197 -4.938 -20.796 1.00 90.88 103 LYS A C 1
ATOM 833 O O . LYS A 1 103 ? 2.374 -3.740 -20.926 1.00 90.88 103 LYS A O 1
ATOM 838 N N . ARG A 1 104 ? 1.640 -5.683 -21.759 1.00 91.38 104 ARG A N 1
ATOM 839 C CA . ARG A 1 104 ? 1.232 -5.107 -23.056 1.00 91.38 104 ARG A CA 1
ATOM 840 C C . ARG A 1 104 ? 0.228 -3.966 -22.898 1.00 91.38 104 ARG A C 1
ATOM 842 O O . ARG A 1 104 ? 0.365 -2.942 -23.553 1.00 91.38 104 ARG A O 1
ATOM 849 N N . ILE A 1 105 ? -0.764 -4.146 -22.024 1.00 92.06 105 ILE A N 1
ATOM 850 C CA . ILE A 1 105 ? -1.770 -3.114 -21.745 1.00 92.06 105 ILE A CA 1
ATOM 851 C C . ILE A 1 105 ? -1.109 -1.921 -21.052 1.00 92.06 105 ILE A C 1
ATOM 853 O O . ILE A 1 105 ? -1.287 -0.787 -21.478 1.00 92.06 105 ILE A O 1
ATOM 857 N N . TRP A 1 106 ? -0.313 -2.180 -20.018 1.00 92.88 106 TRP A N 1
ATOM 858 C CA . TRP A 1 106 ? 0.411 -1.154 -19.278 1.00 92.88 106 TRP A CA 1
ATOM 859 C C . TRP A 1 106 ? 1.310 -0.316 -20.185 1.00 92.88 106 TRP A C 1
ATOM 861 O O . TRP A 1 106 ? 1.274 0.906 -20.101 1.00 92.88 106 TRP A O 1
ATOM 871 N N . ASP A 1 107 ? 2.062 -0.948 -21.085 1.00 92.81 107 ASP A N 1
ATOM 872 C CA . ASP A 1 107 ? 2.969 -0.281 -22.022 1.00 92.81 107 ASP A CA 1
ATOM 873 C C . ASP A 1 107 ? 2.203 0.578 -23.044 1.00 92.81 107 ASP A C 1
ATOM 875 O O . ASP A 1 107 ? 2.710 1.616 -23.465 1.00 92.81 107 ASP A O 1
ATOM 879 N N . SER A 1 108 ? 0.961 0.204 -23.375 1.00 93.62 108 SER A N 1
ATOM 880 C CA . SER A 1 108 ? 0.073 0.994 -24.241 1.00 93.62 108 SER A CA 1
ATOM 881 C C . SER A 1 108 ? -0.658 2.148 -23.545 1.00 93.62 108 SER A C 1
ATOM 883 O O . SER A 1 108 ? -1.238 2.976 -24.236 1.00 93.62 108 SER A O 1
ATOM 885 N N . MET A 1 109 ? -0.659 2.197 -22.208 1.00 93.56 109 MET A N 1
ATOM 886 C CA . MET A 1 109 ? -1.343 3.250 -21.451 1.00 93.56 109 MET A CA 1
ATOM 887 C C . MET A 1 109 ? -0.599 4.582 -21.511 1.00 93.56 109 MET A C 1
ATOM 889 O O . MET A 1 109 ? 0.627 4.628 -21.382 1.00 93.56 109 MET A O 1
ATOM 893 N N . ASP A 1 110 ? -1.359 5.668 -21.584 1.00 94.38 110 ASP A N 1
ATOM 894 C CA . ASP A 1 110 ? -0.816 7.017 -21.448 1.00 94.38 110 ASP A CA 1
ATOM 895 C C . ASP A 1 110 ? -0.476 7.339 -19.984 1.00 94.38 110 ASP A C 1
ATOM 897 O O . ASP A 1 110 ? -0.969 6.723 -19.034 1.00 94.38 110 ASP A O 1
ATOM 901 N N . GLU A 1 111 ? 0.345 8.369 -19.775 1.00 91.38 111 GLU A N 1
ATOM 902 C CA . GLU A 1 111 ? 0.752 8.807 -18.433 1.00 91.38 111 GLU A CA 1
ATOM 903 C C . GLU A 1 111 ? -0.453 9.182 -17.551 1.00 91.38 111 GLU A C 1
ATOM 905 O O . GLU A 1 111 ? -0.461 8.932 -16.345 1.00 91.38 111 GLU A O 1
ATOM 910 N N . SER A 1 112 ? -1.519 9.720 -18.151 1.00 93.25 112 SER A N 1
ATOM 911 C CA . SER A 1 112 ? -2.770 10.038 -17.455 1.00 93.25 112 SER A CA 1
ATOM 912 C C . SER A 1 112 ? -3.465 8.787 -16.903 1.00 93.25 112 SER A C 1
ATOM 914 O O . SER A 1 112 ? -3.989 8.815 -15.788 1.00 93.25 112 SER A O 1
ATOM 916 N N . GLU A 1 113 ? -3.423 7.680 -17.643 1.00 92.56 113 GLU A N 1
ATOM 917 C CA . GLU A 1 113 ? -4.009 6.397 -17.256 1.00 92.56 113 GLU A CA 1
ATOM 918 C C . GLU A 1 113 ? -3.146 5.666 -16.224 1.00 92.56 113 GLU A C 1
ATOM 920 O O . GLU A 1 113 ? -3.677 4.992 -15.337 1.00 92.56 113 GLU A O 1
ATOM 925 N N . ARG A 1 114 ? -1.820 5.840 -16.293 1.00 92.88 114 ARG A N 1
ATOM 926 C CA . ARG A 1 114 ? -0.868 5.299 -15.310 1.00 92.88 114 ARG A CA 1
ATOM 927 C C . ARG A 1 114 ? -0.841 6.098 -14.007 1.00 92.88 114 ARG A C 1
ATOM 929 O O . ARG A 1 114 ? -0.582 5.527 -12.944 1.00 92.88 114 ARG A O 1
ATOM 936 N N . SER A 1 115 ? -1.154 7.394 -14.067 1.00 94.44 115 SER A N 1
ATOM 937 C CA . SER A 1 115 ? -1.070 8.342 -12.948 1.00 94.44 115 SER A CA 1
ATOM 938 C C . SER A 1 115 ? -1.705 7.848 -11.641 1.00 94.44 115 SER A C 1
ATOM 940 O O . SER A 1 115 ? -1.060 7.972 -10.598 1.00 94.44 115 SER A O 1
ATOM 942 N N . PRO A 1 116 ? -2.913 7.247 -11.624 1.00 92.62 116 PRO A N 1
ATOM 943 C CA . PRO A 1 116 ? -3.516 6.760 -10.384 1.00 92.62 116 PRO A CA 1
ATOM 944 C C . PRO A 1 116 ? -2.677 5.674 -9.699 1.00 92.62 116 PRO A C 1
ATOM 946 O O . PRO A 1 116 ? -2.564 5.656 -8.476 1.00 92.62 116 PRO A O 1
ATOM 949 N N . TYR A 1 117 ? -2.058 4.790 -10.482 1.00 94.31 117 TYR A N 1
ATOM 950 C CA . TYR A 1 117 ? -1.248 3.684 -9.973 1.00 94.31 117 TYR A CA 1
ATOM 951 C C . TYR A 1 117 ? 0.123 4.155 -9.489 1.00 94.31 117 TYR A C 1
ATOM 953 O O . TYR A 1 117 ? 0.627 3.648 -8.485 1.00 94.31 117 TYR A O 1
ATOM 961 N N . LEU A 1 118 ? 0.692 5.154 -10.170 1.00 93.75 118 LEU A N 1
ATOM 962 C CA . LEU A 1 118 ? 1.929 5.826 -9.768 1.00 93.75 118 LEU A CA 1
ATOM 963 C C . LEU A 1 118 ? 1.740 6.614 -8.468 1.00 93.75 118 LEU A C 1
ATOM 965 O O . LEU A 1 118 ? 2.531 6.463 -7.542 1.00 93.75 118 LEU A O 1
ATOM 969 N N . LYS A 1 119 ? 0.652 7.385 -8.352 1.00 95.00 119 LYS A N 1
ATOM 970 C CA . LYS A 1 119 ? 0.304 8.108 -7.118 1.00 95.00 119 LYS A CA 1
ATOM 971 C C . LYS A 1 119 ? 0.101 7.165 -5.939 1.00 95.00 119 LYS A C 1
ATOM 973 O O . LYS A 1 119 ? 0.540 7.470 -4.835 1.00 95.00 119 LYS A O 1
ATOM 978 N N . LEU A 1 120 ? -0.539 6.020 -6.173 1.00 93.12 120 LEU A N 1
ATOM 979 C CA . LEU A 1 120 ? -0.711 5.005 -5.141 1.00 93.12 120 LEU A CA 1
ATOM 980 C C . LEU A 1 120 ? 0.634 4.417 -4.695 1.00 93.12 120 LEU A C 1
ATOM 982 O O . LEU A 1 120 ? 0.889 4.326 -3.499 1.00 93.12 120 LEU A O 1
ATOM 986 N N . ALA A 1 121 ? 1.502 4.056 -5.641 1.00 94.19 121 ALA A N 1
ATOM 987 C CA . ALA A 1 121 ? 2.834 3.539 -5.334 1.00 94.19 121 ALA A CA 1
ATOM 988 C C . ALA A 1 121 ? 3.663 4.538 -4.510 1.00 94.19 121 ALA A C 1
ATOM 990 O O . ALA A 1 121 ? 4.308 4.159 -3.533 1.00 94.19 121 ALA A O 1
ATOM 991 N N . GLU A 1 122 ? 3.588 5.818 -4.870 1.00 94.00 122 GLU A N 1
ATOM 992 C CA . GLU A 1 122 ? 4.262 6.901 -4.161 1.00 94.00 122 GLU A CA 1
ATOM 993 C C . GLU A 1 122 ? 3.695 7.121 -2.753 1.00 94.00 122 GLU A C 1
ATOM 995 O O . GLU A 1 122 ? 4.445 7.243 -1.789 1.00 94.00 122 GLU A O 1
ATOM 1000 N N . SER A 1 123 ? 2.368 7.095 -2.612 1.00 93.50 123 SER A N 1
ATOM 1001 C CA . SER A 1 123 ? 1.692 7.165 -1.314 1.00 93.50 123 SER A CA 1
ATOM 1002 C C . SER A 1 123 ? 2.121 6.033 -0.378 1.00 93.50 123 SER A C 1
ATOM 1004 O O . SER A 1 123 ? 2.362 6.277 0.804 1.00 93.50 123 SER A O 1
ATOM 1006 N N . ILE A 1 124 ? 2.226 4.806 -0.893 1.00 91.19 124 ILE A N 1
ATOM 1007 C CA . ILE A 1 124 ? 2.659 3.642 -0.112 1.00 91.19 124 ILE A CA 1
ATOM 1008 C C . ILE A 1 124 ? 4.122 3.801 0.296 1.00 91.19 124 ILE A C 1
ATOM 1010 O O . ILE A 1 124 ? 4.447 3.630 1.465 1.00 91.19 124 ILE A O 1
ATOM 1014 N N . ARG A 1 125 ? 4.986 4.226 -0.632 1.00 89.81 125 ARG A N 1
ATOM 1015 C CA . ARG A 1 125 ? 6.399 4.511 -0.347 1.00 89.81 125 ARG A CA 1
ATOM 1016 C C . ARG A 1 125 ? 6.558 5.538 0.775 1.00 89.81 125 ARG A C 1
ATOM 1018 O O . ARG A 1 125 ? 7.355 5.329 1.686 1.00 89.81 125 ARG A O 1
ATOM 1025 N N . GLN A 1 126 ? 5.791 6.624 0.715 1.00 90.12 126 GLN A N 1
ATOM 1026 C CA . GLN A 1 126 ? 5.807 7.674 1.729 1.00 90.12 126 GLN A CA 1
ATOM 1027 C C . GLN A 1 126 ? 5.348 7.142 3.094 1.00 90.12 126 GLN A C 1
ATOM 1029 O O . GLN A 1 126 ? 6.029 7.350 4.096 1.00 90.12 126 GLN A O 1
ATOM 1034 N N . ARG A 1 127 ? 4.243 6.389 3.123 1.00 89.06 127 ARG A N 1
ATOM 1035 C CA . ARG A 1 127 ? 3.718 5.754 4.340 1.00 89.06 127 ARG A CA 1
ATOM 1036 C C . ARG A 1 127 ? 4.728 4.791 4.965 1.00 89.06 127 ARG A C 1
ATOM 1038 O O . ARG A 1 127 ? 4.924 4.809 6.178 1.00 89.06 127 ARG A O 1
ATOM 1045 N N . ASP A 1 128 ? 5.382 3.968 4.148 1.00 85.81 128 ASP A N 1
ATOM 1046 C CA . ASP A 1 128 ? 6.403 3.032 4.616 1.00 85.81 128 ASP A CA 1
ATOM 1047 C C . ASP A 1 128 ? 7.589 3.792 5.218 1.00 85.81 128 ASP A C 1
ATOM 1049 O O . ASP A 1 128 ? 8.043 3.461 6.314 1.00 85.81 128 ASP A O 1
ATOM 1053 N N . MET A 1 129 ? 8.056 4.856 4.554 1.00 83.12 129 MET A N 1
ATOM 1054 C CA . MET A 1 129 ? 9.122 5.715 5.075 1.00 83.12 129 MET A CA 1
ATOM 1055 C C . MET A 1 129 ? 8.761 6.358 6.418 1.00 83.12 129 MET A C 1
ATOM 1057 O O . MET A 1 129 ? 9.593 6.360 7.325 1.00 83.12 129 MET A O 1
ATOM 1061 N N . GLU A 1 130 ? 7.544 6.878 6.564 1.00 86.38 130 GLU A N 1
ATOM 1062 C CA . GLU A 1 130 ? 7.046 7.443 7.824 1.00 86.38 130 GLU A CA 1
ATOM 1063 C C . GLU A 1 130 ? 7.015 6.382 8.931 1.00 86.38 130 GLU A C 1
ATOM 1065 O O . GLU A 1 130 ? 7.568 6.594 10.012 1.00 86.38 130 GLU A O 1
ATOM 1070 N N . ALA A 1 131 ? 6.491 5.189 8.635 1.00 82.31 131 ALA A N 1
ATOM 1071 C CA . ALA A 1 131 ? 6.470 4.077 9.581 1.00 82.31 131 ALA A CA 1
ATOM 1072 C C . ALA A 1 131 ? 7.884 3.640 10.009 1.00 82.31 131 ALA A C 1
ATOM 1074 O O . ALA A 1 131 ? 8.108 3.304 11.175 1.00 82.31 131 ALA A O 1
ATOM 1075 N N . PHE A 1 132 ? 8.857 3.650 9.092 1.00 76.25 132 PHE A N 1
ATOM 1076 C CA . PHE A 1 132 ? 10.258 3.379 9.421 1.00 76.25 132 PHE A CA 1
ATOM 1077 C C . PHE A 1 132 ? 10.868 4.467 10.311 1.00 76.25 132 PHE A C 1
ATOM 1079 O O . PHE A 1 132 ? 11.583 4.143 11.262 1.00 76.25 132 PHE A O 1
ATOM 1086 N N . GLN A 1 133 ? 10.592 5.743 10.033 1.00 78.81 133 GLN A N 1
ATOM 1087 C CA . GLN A 1 133 ? 11.075 6.850 10.861 1.00 78.81 133 GLN A CA 1
ATOM 1088 C C . GLN A 1 133 ? 10.517 6.775 12.283 1.00 78.81 133 GLN A C 1
ATOM 1090 O O . GLN A 1 133 ? 11.269 6.956 13.241 1.00 78.81 133 GLN A O 1
ATOM 1095 N N . ASP A 1 134 ? 9.233 6.464 12.432 1.00 79.81 134 ASP A N 1
ATOM 1096 C CA . ASP A 1 134 ? 8.596 6.376 13.743 1.00 79.81 134 ASP A CA 1
ATOM 1097 C C . ASP A 1 134 ? 9.107 5.188 14.560 1.00 79.81 134 ASP A C 1
ATOM 1099 O O . ASP A 1 134 ? 9.410 5.348 15.743 1.00 79.81 134 ASP A O 1
ATOM 1103 N N . LYS A 1 135 ? 9.318 4.024 13.929 1.00 81.56 135 LYS A N 1
ATOM 1104 C CA . LYS A 1 135 ? 9.971 2.880 14.589 1.00 81.56 135 LYS A CA 1
ATOM 1105 C C . LYS A 1 135 ? 11.364 3.241 15.097 1.00 81.56 135 LYS A C 1
ATOM 1107 O O . LYS A 1 135 ? 11.680 2.982 16.252 1.00 81.56 135 LYS A O 1
ATOM 1112 N N . ARG A 1 136 ? 12.167 3.914 14.269 1.00 80.19 136 ARG A N 1
ATOM 1113 C CA . ARG A 1 136 ? 13.515 4.345 14.657 1.00 80.19 136 ARG A CA 1
ATOM 1114 C C . ARG A 1 136 ? 13.496 5.310 15.846 1.00 80.19 136 ARG A C 1
ATOM 1116 O O . ARG A 1 136 ? 14.336 5.188 16.732 1.00 80.19 136 ARG A O 1
ATOM 1123 N N . LYS A 1 137 ? 12.542 6.248 15.883 1.00 83.50 137 LYS A N 1
ATOM 1124 C CA . LYS A 1 137 ? 12.364 7.160 17.026 1.00 83.50 137 LYS A CA 1
ATOM 1125 C C . LYS A 1 137 ? 11.980 6.404 18.299 1.00 83.50 137 LYS A C 1
ATOM 1127 O O . LYS A 1 137 ? 12.504 6.712 19.364 1.00 83.50 137 LYS A O 1
ATOM 1132 N N . LEU A 1 138 ? 11.086 5.419 18.200 1.00 77.25 138 LEU A N 1
ATOM 1133 C CA . LEU A 1 138 ? 10.695 4.585 19.341 1.00 77.25 138 LEU A CA 1
ATOM 1134 C C . LEU A 1 138 ? 11.881 3.784 19.891 1.00 77.25 138 LEU A C 1
ATOM 1136 O O . LEU A 1 138 ? 12.079 3.756 21.106 1.00 77.25 138 LEU 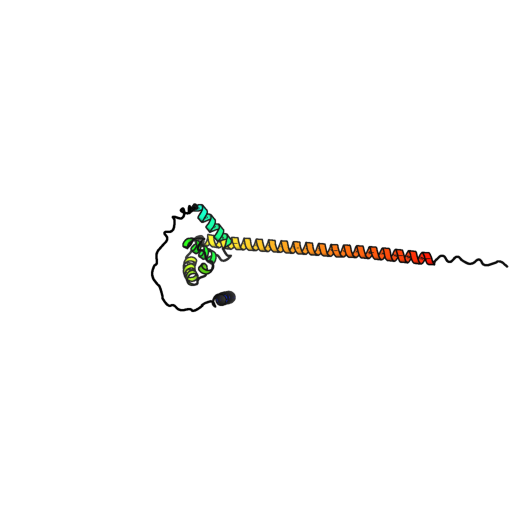A O 1
ATOM 1140 N N . ASP A 1 139 ? 12.703 3.208 19.014 1.00 85.69 139 ASP A N 1
ATOM 1141 C CA . ASP A 1 139 ? 13.915 2.484 19.409 1.00 85.69 139 ASP A CA 1
ATOM 1142 C C . ASP A 1 139 ? 14.927 3.406 20.107 1.00 85.69 139 ASP A C 1
ATOM 1144 O O . ASP A 1 139 ? 15.521 3.037 21.123 1.00 85.69 139 ASP A O 1
ATOM 1148 N N . GLU A 1 140 ? 15.096 4.633 19.607 1.00 88.69 140 GLU A N 1
ATOM 1149 C CA . GLU A 1 140 ? 15.976 5.634 20.216 1.00 88.69 140 GLU A CA 1
ATOM 1150 C C . GLU A 1 140 ? 15.499 6.047 21.615 1.00 88.69 140 GLU A C 1
ATOM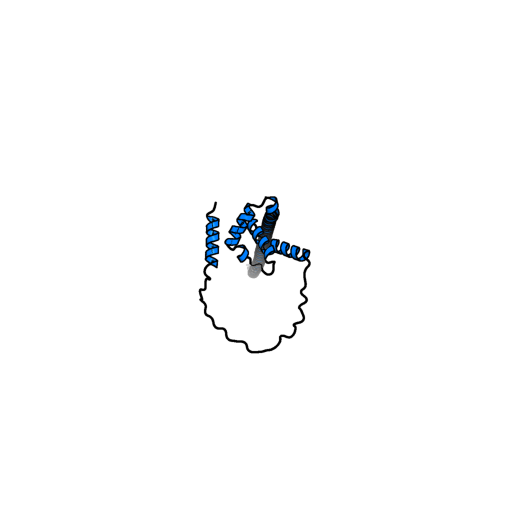 1152 O O . GLU A 1 140 ? 16.298 6.072 22.555 1.00 88.69 140 GLU A O 1
ATOM 1157 N N . ILE A 1 141 ? 14.197 6.302 21.785 1.00 86.88 141 ILE A N 1
ATOM 1158 C CA . ILE A 1 141 ? 13.602 6.595 23.098 1.00 86.88 141 ILE A CA 1
ATOM 1159 C C . ILE A 1 141 ? 13.813 5.413 24.052 1.00 86.88 141 ILE A C 1
ATOM 1161 O O . ILE A 1 141 ? 14.235 5.612 25.194 1.00 86.88 141 ILE A O 1
ATOM 1165 N N . GLY A 1 142 ? 13.586 4.182 23.582 1.00 89.69 142 GLY A N 1
ATOM 1166 C CA . GLY A 1 142 ? 13.822 2.967 24.363 1.00 89.69 142 GLY A CA 1
ATOM 1167 C C . GLY A 1 142 ? 15.277 2.840 24.824 1.00 89.69 142 GLY A C 1
ATOM 1168 O O . GLY A 1 142 ? 15.539 2.568 26.000 1.00 89.69 142 GLY A O 1
ATOM 1169 N N . TYR A 1 143 ? 16.233 3.117 23.933 1.00 88.00 143 TYR A N 1
ATOM 1170 C CA . TYR A 1 143 ? 17.655 3.120 24.272 1.00 88.00 143 TYR A CA 1
ATOM 1171 C C . TYR A 1 143 ? 17.994 4.194 25.314 1.00 88.00 143 TYR A C 1
ATOM 1173 O O . TYR A 1 143 ? 18.672 3.905 26.305 1.00 88.00 143 TYR A O 1
ATOM 1181 N N . GLN A 1 144 ? 17.486 5.420 25.152 1.00 85.19 144 GLN A N 1
ATOM 1182 C CA . GLN A 1 144 ? 17.713 6.488 26.128 1.00 85.19 144 GLN A CA 1
ATOM 1183 C C . GLN A 1 144 ? 17.150 6.129 27.507 1.00 85.19 144 GLN A C 1
ATOM 1185 O O . GLN A 1 144 ? 17.874 6.237 28.500 1.00 85.19 144 GLN A O 1
ATOM 1190 N N . MET A 1 145 ? 15.921 5.611 27.582 1.00 84.44 145 MET A N 1
ATOM 1191 C CA . MET A 1 145 ? 15.324 5.151 28.840 1.00 84.44 145 MET A CA 1
ATOM 1192 C C . MET A 1 145 ? 16.177 4.081 29.531 1.00 84.44 145 MET A C 1
ATOM 1194 O O . MET A 1 145 ? 16.460 4.201 30.726 1.00 84.44 145 MET A O 1
ATOM 1198 N N . TYR A 1 146 ? 16.649 3.080 28.782 1.00 85.06 146 TYR A N 1
ATOM 1199 C CA . TYR A 1 146 ? 17.539 2.046 29.311 1.00 85.06 146 TYR A CA 1
ATOM 1200 C C . TYR A 1 146 ? 18.838 2.640 29.875 1.00 85.06 146 TYR A C 1
ATOM 1202 O O . TYR A 1 146 ? 19.257 2.296 30.983 1.00 85.06 146 TYR A O 1
ATOM 1210 N N . THR A 1 147 ? 19.470 3.575 29.157 1.00 83.75 147 THR A N 1
ATOM 1211 C CA . THR A 1 147 ? 20.703 4.216 29.641 1.00 83.75 147 THR A CA 1
ATOM 1212 C C . THR A 1 147 ? 20.478 5.053 30.900 1.00 83.75 147 THR A C 1
ATOM 1214 O O . THR A 1 147 ? 21.308 5.004 31.811 1.00 83.75 147 THR A O 1
ATOM 1217 N N . CYS A 1 148 ? 19.354 5.767 30.998 1.00 84.50 148 CYS A N 1
ATOM 1218 C CA . CYS A 1 148 ? 18.970 6.513 32.196 1.00 84.50 148 CYS A CA 1
ATOM 1219 C C . CYS A 1 148 ? 18.753 5.578 33.391 1.00 84.50 148 CYS A C 1
ATOM 1221 O O . CYS A 1 148 ? 19.292 5.832 34.466 1.00 84.50 148 CYS A O 1
ATOM 1223 N N . GLN A 1 149 ? 18.046 4.462 33.195 1.00 82.81 149 GLN A N 1
ATOM 1224 C CA . GLN A 1 149 ? 17.822 3.466 34.243 1.00 82.81 149 GLN A CA 1
ATOM 1225 C C . GLN A 1 149 ? 19.136 2.838 34.720 1.00 82.81 149 GLN A C 1
ATOM 1227 O O . GLN A 1 149 ? 19.373 2.725 35.922 1.00 82.81 149 GLN A O 1
ATOM 1232 N N . LYS A 1 150 ? 20.032 2.490 33.790 1.00 86.19 150 LYS A N 1
ATOM 1233 C CA . LYS A 1 150 ? 21.357 1.956 34.120 1.00 86.19 150 LYS A CA 1
ATOM 1234 C C . LYS A 1 150 ? 22.191 2.963 34.919 1.00 86.19 150 LYS A C 1
ATOM 1236 O O . LYS A 1 150 ? 22.832 2.584 35.893 1.00 86.19 150 LYS A O 1
ATOM 1241 N N . ARG A 1 151 ? 22.167 4.248 34.545 1.00 81.56 151 ARG A N 1
ATOM 1242 C CA . ARG A 1 151 ? 22.853 5.318 35.293 1.00 81.56 151 ARG A CA 1
ATOM 1243 C C . ARG A 1 151 ? 22.269 5.509 36.692 1.00 81.56 151 ARG A C 1
ATOM 1245 O O . ARG A 1 151 ? 23.041 5.635 37.635 1.00 81.56 151 ARG A O 1
ATOM 1252 N N . ALA A 1 152 ? 20.945 5.474 36.835 1.00 82.69 152 ALA A N 1
ATOM 1253 C CA . ALA A 1 152 ? 20.282 5.564 38.135 1.00 82.69 152 ALA A CA 1
ATOM 1254 C C . ALA A 1 152 ? 20.666 4.394 39.057 1.00 82.69 152 ALA A C 1
ATOM 1256 O O . ALA A 1 152 ? 20.994 4.616 40.217 1.00 82.69 152 ALA A O 1
ATOM 1257 N N . GLN A 1 153 ? 20.728 3.166 38.530 1.00 82.81 153 GLN A N 1
ATOM 1258 C CA . GLN A 1 153 ? 21.184 1.996 39.292 1.00 82.81 153 GL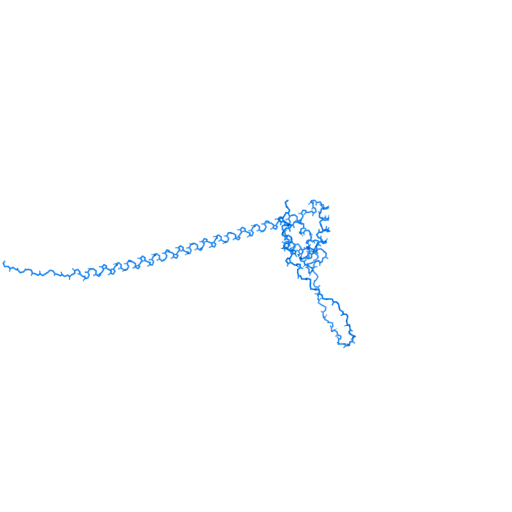N A CA 1
ATOM 1259 C C . GLN A 1 153 ? 22.654 2.103 39.718 1.00 82.81 153 GLN A C 1
ATOM 1261 O O . GLN A 1 153 ? 23.003 1.715 40.831 1.00 82.81 153 GLN A O 1
ATOM 1266 N N . ILE A 1 154 ? 23.524 2.640 38.854 1.00 82.56 154 ILE A N 1
ATOM 1267 C CA . ILE A 1 154 ? 24.933 2.889 39.197 1.00 82.56 154 ILE A CA 1
ATOM 1268 C C . ILE A 1 154 ? 25.036 3.937 40.313 1.00 82.56 154 ILE A C 1
ATOM 1270 O O . ILE A 1 154 ? 25.789 3.732 41.264 1.00 82.56 154 ILE A O 1
ATOM 1274 N N . ALA A 1 155 ? 24.264 5.025 40.226 1.00 82.00 155 ALA A N 1
ATOM 1275 C CA . ALA A 1 155 ? 24.225 6.062 41.253 1.00 82.00 155 ALA A CA 1
ATOM 1276 C C . ALA A 1 155 ? 23.735 5.500 42.598 1.00 82.00 155 ALA A C 1
ATOM 1278 O O . ALA A 1 155 ? 24.432 5.628 43.602 1.00 82.00 155 ALA A O 1
ATOM 1279 N N . GLU A 1 156 ? 22.621 4.766 42.604 1.00 80.75 156 GLU A N 1
ATOM 1280 C CA . GLU A 1 156 ? 22.074 4.135 43.810 1.00 80.75 156 GLU A CA 1
ATOM 1281 C C . GLU A 1 156 ? 23.056 3.130 44.436 1.00 80.75 156 GLU A C 1
ATOM 1283 O O . GLU A 1 156 ? 23.233 3.084 45.656 1.00 80.75 156 GLU A O 1
ATOM 1288 N N . HIS A 1 157 ? 23.743 2.334 43.611 1.00 78.69 157 HIS A N 1
ATOM 1289 C CA . HIS A 1 157 ? 24.778 1.429 44.098 1.00 78.69 157 HIS A CA 1
ATOM 1290 C C . HIS A 1 157 ? 25.949 2.205 44.716 1.00 78.69 157 HIS A C 1
ATOM 1292 O O . HIS A 1 157 ? 26.434 1.823 45.779 1.00 78.69 157 HIS A O 1
ATOM 1298 N N . SER A 1 158 ? 26.390 3.300 44.090 1.00 77.19 158 SER A N 1
ATOM 1299 C CA . SER A 1 158 ? 27.487 4.128 44.606 1.00 77.19 158 SER A CA 1
ATOM 1300 C C . SER A 1 158 ? 27.146 4.807 45.937 1.00 77.19 158 SER A C 1
ATOM 1302 O O . SER A 1 158 ? 27.973 4.795 46.848 1.00 77.19 158 SER A O 1
ATOM 1304 N N . GLU A 1 159 ? 25.916 5.301 46.103 1.00 76.38 159 GLU A N 1
ATOM 1305 C CA . GLU A 1 159 ? 25.440 5.899 47.355 1.00 76.38 159 GLU A CA 1
ATOM 1306 C C . GLU A 1 159 ? 25.365 4.859 48.476 1.00 76.38 159 GLU A C 1
ATOM 1308 O O . GLU A 1 159 ? 25.854 5.095 49.581 1.00 76.38 159 GLU A O 1
ATOM 1313 N N . ARG A 1 160 ? 24.833 3.664 48.187 1.00 74.44 160 ARG A N 1
ATOM 1314 C CA . ARG A 1 160 ? 24.792 2.555 49.155 1.00 74.44 160 ARG A CA 1
ATOM 1315 C C . ARG A 1 160 ? 26.190 2.094 49.570 1.00 74.44 160 ARG A C 1
ATOM 1317 O O . ARG A 1 160 ? 26.375 1.708 50.724 1.00 74.44 160 ARG A O 1
ATOM 1324 N N . THR A 1 161 ? 27.160 2.100 48.658 1.00 73.31 161 THR A N 1
ATOM 1325 C CA . THR A 1 161 ? 28.557 1.775 48.978 1.00 73.31 161 THR A CA 1
ATOM 1326 C C . THR A 1 161 ? 29.191 2.869 49.837 1.00 73.31 161 THR A C 1
ATOM 1328 O O . THR A 1 161 ? 29.730 2.552 50.894 1.00 73.31 161 THR A O 1
ATOM 1331 N N . ALA A 1 162 ? 29.035 4.145 49.470 1.00 73.62 162 ALA A N 1
ATOM 1332 C CA . ALA A 1 162 ? 29.563 5.273 50.241 1.00 73.62 162 ALA A CA 1
ATOM 1333 C C . ALA A 1 162 ? 29.017 5.314 51.681 1.00 73.62 162 ALA A C 1
ATOM 1335 O O . ALA A 1 162 ? 29.759 5.581 52.627 1.00 73.62 162 ALA A O 1
ATOM 1336 N N . LEU A 1 163 ? 27.734 4.989 51.863 1.00 72.00 163 LEU A N 1
ATOM 1337 C CA . LEU A 1 163 ? 27.084 4.952 53.175 1.00 72.00 163 LEU A CA 1
ATOM 1338 C C . LEU A 1 163 ? 27.623 3.804 54.048 1.00 72.00 163 LEU A C 1
ATOM 1340 O O . LEU A 1 163 ? 27.916 4.009 55.226 1.00 72.00 163 LEU A O 1
ATOM 1344 N N . ARG A 1 164 ? 27.852 2.617 53.464 1.00 70.44 164 ARG A N 1
ATOM 1345 C CA . ARG A 1 164 ? 28.509 1.501 54.170 1.00 70.44 164 ARG A CA 1
ATOM 1346 C C . ARG A 1 164 ? 29.955 1.813 54.531 1.00 70.44 164 ARG A C 1
ATOM 1348 O O . ARG A 1 164 ? 30.393 1.467 55.630 1.00 70.44 164 ARG A O 1
ATOM 1355 N N . ASP A 1 165 ? 30.698 2.450 53.636 1.00 72.94 165 ASP A N 1
ATOM 1356 C CA . ASP A 1 165 ? 32.094 2.805 53.882 1.00 72.94 165 ASP A CA 1
ATOM 1357 C C . ASP A 1 165 ? 32.206 3.834 55.014 1.00 72.94 165 ASP A C 1
ATOM 1359 O O . ASP A 1 165 ? 33.042 3.670 55.908 1.00 72.94 165 ASP A O 1
ATOM 1363 N N . TRP A 1 166 ? 31.297 4.816 55.055 1.00 73.12 166 TRP A N 1
ATOM 1364 C CA . TRP A 1 166 ? 31.167 5.769 56.159 1.00 73.12 166 TRP A CA 1
ATOM 1365 C C . TRP A 1 166 ? 30.838 5.087 57.495 1.00 73.12 166 TRP A C 1
ATOM 1367 O O . TRP A 1 166 ? 31.526 5.320 58.490 1.00 73.12 166 TRP A O 1
ATOM 1377 N N . GLU A 1 167 ? 29.846 4.192 57.536 1.00 71.12 167 GLU A N 1
ATOM 1378 C CA . GLU A 1 167 ? 29.519 3.432 58.753 1.00 71.12 167 GLU A CA 1
ATOM 1379 C C . GLU A 1 167 ? 30.698 2.576 59.237 1.00 71.12 167 GLU A C 1
ATOM 1381 O O . GLU A 1 167 ? 30.965 2.468 60.439 1.00 71.12 167 GLU A O 1
ATOM 1386 N N . THR A 1 168 ? 31.434 1.975 58.302 1.00 72.19 168 THR A N 1
ATOM 1387 C CA . THR A 1 168 ? 32.595 1.133 58.606 1.00 72.19 168 THR A CA 1
ATOM 1388 C C . THR A 1 168 ? 33.768 1.969 59.120 1.00 72.19 168 THR A C 1
ATOM 1390 O O . THR A 1 168 ? 34.492 1.524 60.015 1.00 72.19 168 THR A O 1
ATOM 1393 N N . GLN A 1 169 ? 33.952 3.181 58.592 1.00 73.81 169 GLN A N 1
ATOM 1394 C CA . GLN A 1 169 ? 34.938 4.148 59.073 1.00 73.81 169 GLN A CA 1
ATOM 1395 C C . GLN A 1 169 ? 34.589 4.633 60.487 1.00 73.81 169 GLN A C 1
ATOM 1397 O O . GLN A 1 169 ? 35.424 4.540 61.383 1.00 73.81 169 GLN A O 1
ATOM 1402 N N . LEU A 1 170 ? 33.333 5.020 60.729 1.00 71.69 170 LEU A N 1
ATOM 1403 C CA . LEU A 1 170 ? 32.861 5.470 62.039 1.00 71.69 170 LEU A CA 1
ATOM 1404 C C . LEU A 1 170 ? 33.057 4.393 63.121 1.00 71.69 170 LEU A C 1
ATOM 1406 O O . LEU A 1 170 ? 33.534 4.683 64.218 1.00 71.69 170 LEU A O 1
ATOM 1410 N N . ARG A 1 171 ? 32.753 3.125 62.808 1.00 68.88 171 ARG A N 1
ATOM 1411 C CA . ARG A 1 171 ? 32.990 1.991 63.723 1.00 68.88 171 ARG A CA 1
ATOM 1412 C C . ARG A 1 171 ? 34.476 1.765 64.015 1.00 68.88 171 ARG A C 1
ATOM 1414 O O . ARG A 1 171 ? 34.819 1.408 65.144 1.00 68.88 171 ARG A O 1
ATOM 1421 N N . ARG A 1 172 ? 35.360 1.963 63.029 1.00 69.19 172 ARG A N 1
ATOM 1422 C CA . ARG A 1 172 ? 36.820 1.881 63.220 1.00 69.19 172 ARG A CA 1
ATOM 1423 C C . ARG A 1 172 ? 37.330 3.011 64.118 1.00 69.19 172 ARG A C 1
ATOM 1425 O O . ARG A 1 172 ? 38.114 2.738 65.026 1.00 69.19 172 ARG A O 1
ATOM 1432 N N . ASP A 1 173 ? 36.812 4.222 63.943 1.00 69.25 173 ASP A N 1
ATOM 1433 C CA . ASP A 1 173 ? 37.203 5.402 64.724 1.00 69.25 173 ASP A CA 1
ATOM 1434 C C . ASP A 1 173 ? 36.663 5.375 66.171 1.00 69.25 173 ASP A C 1
ATOM 1436 O O . ASP A 1 173 ? 37.312 5.853 67.101 1.00 69.25 173 ASP A O 1
ATOM 1440 N N . LEU A 1 174 ? 35.502 4.756 66.407 1.00 64.44 174 LEU A N 1
ATOM 1441 C CA . LEU A 1 174 ? 34.989 4.482 67.760 1.00 64.44 174 LEU A CA 1
ATOM 1442 C C . LEU A 1 174 ? 35.837 3.436 68.502 1.00 64.44 174 LEU A C 1
ATOM 1444 O O . LEU A 1 174 ? 36.105 3.585 69.696 1.00 64.44 174 LEU A O 1
ATOM 1448 N N . LYS A 1 175 ? 36.299 2.396 67.799 1.00 63.12 175 LYS A N 1
ATOM 1449 C CA . LYS A 1 175 ? 37.130 1.328 68.376 1.00 63.12 175 LYS A CA 1
ATOM 1450 C C . LYS A 1 175 ? 38.551 1.799 68.709 1.00 63.12 175 LYS A C 1
ATOM 1452 O O . LYS A 1 175 ? 39.142 1.313 69.669 1.00 63.12 175 LYS A O 1
ATOM 1457 N N . SER A 1 176 ? 39.101 2.750 67.951 1.00 60.34 176 SER A N 1
ATOM 1458 C CA . SER A 1 176 ? 40.405 3.354 68.254 1.00 60.34 176 SER A CA 1
ATOM 1459 C C . SER A 1 176 ? 40.342 4.298 69.461 1.00 60.34 176 SER A C 1
ATOM 1461 O O . SER A 1 176 ? 41.269 4.301 70.269 1.00 60.34 176 SER A O 1
ATOM 1463 N N . LYS A 1 177 ? 39.226 5.017 69.660 1.00 58.97 177 LYS A N 1
ATOM 1464 C CA . LYS A 1 177 ? 39.005 5.843 70.861 1.00 58.97 177 LYS A CA 1
ATOM 1465 C C . LYS A 1 177 ? 38.842 5.021 72.144 1.00 58.97 177 LYS A C 1
ATOM 1467 O O . LYS A 1 177 ? 39.367 5.429 73.173 1.00 58.97 177 LYS A O 1
ATOM 1472 N N . SER A 1 178 ? 38.209 3.843 72.101 1.00 55.78 178 SER A N 1
ATOM 1473 C CA . SER A 1 178 ? 38.045 3.002 73.304 1.00 55.78 178 SER A CA 1
ATOM 1474 C C . SER A 1 178 ? 39.335 2.312 73.777 1.00 55.78 178 SER A C 1
ATOM 1476 O O . SER A 1 178 ? 39.369 1.768 74.875 1.00 55.78 178 SER A O 1
ATOM 1478 N N . LEU A 1 179 ? 40.388 2.290 72.953 1.00 55.28 179 LEU A N 1
ATOM 1479 C CA . LEU A 1 179 ? 41.701 1.722 73.295 1.00 55.28 179 LEU A CA 1
ATOM 1480 C C . LEU A 1 179 ? 42.707 2.782 73.787 1.00 55.28 179 LEU A C 1
ATOM 1482 O O . LEU A 1 179 ? 43.808 2.421 74.199 1.00 55.28 179 LEU A O 1
ATOM 1486 N N . GLY A 1 180 ? 42.336 4.069 73.756 1.00 54.25 180 GLY A N 1
ATOM 1487 C CA . GLY A 1 180 ? 43.202 5.201 74.106 1.00 54.25 180 GLY A CA 1
ATOM 1488 C C . GLY A 1 180 ? 43.204 5.617 75.582 1.00 54.25 180 GLY A C 1
ATOM 1489 O O . GLY A 1 180 ? 44.088 6.365 75.988 1.00 54.25 180 GLY A O 1
ATOM 1490 N N . GLU A 1 181 ? 42.282 5.126 76.415 1.00 49.62 181 GLU A N 1
ATOM 1491 C CA . GLU A 1 181 ? 42.250 5.447 77.851 1.00 49.62 181 GLU A CA 1
ATOM 1492 C C . GLU A 1 181 ? 42.987 4.383 78.683 1.00 49.62 181 GLU A C 1
ATOM 1494 O O . GLU A 1 181 ? 42.396 3.554 79.373 1.00 49.62 181 GLU A O 1
ATOM 1499 N N . ARG A 1 182 ? 44.324 4.399 78.636 1.00 50.38 182 ARG A N 1
ATOM 1500 C CA . ARG A 1 182 ? 45.148 3.888 79.744 1.00 50.38 182 ARG A CA 1
ATOM 1501 C C . ARG A 1 182 ? 45.754 5.083 80.469 1.00 50.38 182 ARG A C 1
ATOM 1503 O O . ARG A 1 182 ? 46.733 5.661 80.008 1.00 50.38 182 ARG A O 1
ATOM 1510 N N . SER A 1 183 ? 45.147 5.441 81.599 1.00 48.94 183 SER A N 1
ATOM 1511 C CA . SER A 1 183 ? 45.601 6.505 82.498 1.00 48.94 183 SER A CA 1
ATOM 1512 C C . SER A 1 183 ? 47.071 6.329 82.919 1.00 48.94 183 SER A C 1
ATOM 1514 O O . SER A 1 183 ? 47.506 5.197 83.168 1.00 48.94 183 SER A O 1
ATOM 1516 N N . PRO A 1 184 ? 47.845 7.423 83.047 1.00 50.03 184 PRO A N 1
ATOM 1517 C CA . PRO A 1 184 ? 49.232 7.365 83.494 1.00 50.03 184 PRO A CA 1
ATOM 1518 C C . PRO A 1 184 ? 49.313 6.988 84.983 1.00 50.03 184 PRO A C 1
ATOM 1520 O O . PRO A 1 184 ? 48.562 7.496 85.815 1.00 50.03 184 PRO A O 1
ATOM 1523 N N . LYS A 1 185 ? 50.230 6.071 85.322 1.00 48.94 185 LYS A N 1
ATOM 1524 C CA . LYS A 1 185 ? 50.525 5.673 86.710 1.00 48.94 185 LYS A CA 1
ATOM 1525 C C . LYS A 1 185 ? 51.180 6.835 87.480 1.00 48.94 185 LYS A C 1
ATOM 1527 O O . LYS A 1 185 ? 52.009 7.533 86.900 1.00 48.94 185 LYS A O 1
ATOM 1532 N N . PRO A 1 186 ? 50.890 7.002 88.784 1.00 50.38 186 PRO A N 1
ATOM 1533 C CA . PRO A 1 186 ? 51.469 8.069 89.592 1.00 50.38 186 PRO A CA 1
ATOM 1534 C C . PRO A 1 186 ? 52.914 7.731 89.988 1.00 50.38 186 PRO A C 1
ATOM 1536 O O . PRO A 1 186 ? 53.175 6.703 90.618 1.00 50.38 186 PRO A O 1
ATOM 1539 N N . SER A 1 187 ? 53.859 8.601 89.635 1.00 48.66 187 SER A N 1
ATOM 1540 C CA . SER A 1 187 ? 55.237 8.566 90.131 1.00 48.66 187 SER A CA 1
ATOM 1541 C C . SER A 1 187 ? 55.297 9.159 91.542 1.00 48.66 187 SER A C 1
ATOM 1543 O O . SER A 1 187 ? 54.897 10.302 91.760 1.00 48.66 187 SER A O 1
ATOM 1545 N N . LYS A 1 188 ? 55.774 8.358 92.500 1.00 48.78 188 LYS A N 1
ATOM 1546 C CA . LYS A 1 188 ? 56.000 8.751 93.896 1.00 48.78 188 LYS A CA 1
ATOM 1547 C C . LYS A 1 188 ? 57.204 9.689 94.029 1.00 48.78 188 LYS A C 1
ATOM 1549 O O . LYS A 1 188 ? 58.196 9.538 93.326 1.00 48.78 188 LYS A O 1
ATOM 1554 N N . ILE A 1 189 ? 57.070 10.597 94.989 1.00 43.03 189 ILE A N 1
ATOM 1555 C CA . ILE A 1 189 ? 58.077 11.514 95.528 1.00 43.03 189 ILE A CA 1
ATOM 1556 C C . ILE A 1 189 ? 59.120 10.726 96.343 1.00 43.03 189 ILE A C 1
ATOM 1558 O O . ILE A 1 189 ? 58.757 9.823 97.103 1.00 43.03 189 ILE A O 1
ATOM 1562 N N . SER A 1 190 ? 60.392 11.102 96.227 1.00 47.59 190 SER A N 1
ATOM 1563 C CA . SER A 1 190 ? 61.406 11.050 97.293 1.00 47.59 190 SER A CA 1
ATOM 1564 C C . SER A 1 190 ? 62.372 12.207 97.091 1.00 47.59 190 SER A C 1
ATOM 1566 O O . SER A 1 190 ? 62.651 12.509 95.909 1.00 47.59 190 SER A O 1
#

Secondary structure (DSSP, 8-state):
--HHHHHHHHHHHHHH--------------------PPP-----------HHHHHHHHHHHHHHH--S-HHHHHHHHHHHHHH-STT--HHHHT-HHHHHHHHHHHHHS-HHHHHHHHHHHHHHHHHHHHHHHHHHHHHHHHHHHHHHHHHHHHHHHHHHHHHHHHHHHHHHHHHHHTTS--PPPPPPP-

Foldseek 3Di:
DPVVVVVVVVVVCVVPVPPPPDDDDDDDDDDDDDDDDDDPPPPPPPPDDDPVVQVVVLVVVLLVPPELDLLLSQLQSVVCVVPNDVPDDSVVSVDPVSSVVSVVVVVPDDCVRSVVSNVSSVVSVVVVVVVVVVVVVVVVVVVVVVVVVVVVVVVVVVVVVVVVVVVVVVVVVVVVVVVPPPDDDDDDDD

pLDDT: mean 72.5, std 18.11, range [31.08, 95.0]